Protein AF-A0A9P0ABQ9-F1 (afdb_monomer)

InterPro domains:
  IPR009318 Gustatory receptor [PF06151] (37-354)

Secondary structure (DSSP, 8-state):
-----------HHHHHHHSPPPTTS--TTHHHHHHHHHH---SHHHHHHHHHHHHHHTTSS--BSTTSS-GGG-B--TTSHHHHHHHHHHHHHHHHHHHHHHHHHHH--HHHHHSTTHHHHHHHHHHHHHHHHHHHHHHHHHHHHHHHHHHHHHHHHHHTGGG-----HHHHHHHHHHHHHHHHHHHHHHHHHHHSTT-HHHHHHHHHHTTSS--SS-------GGGSHHHHHHHHHHHHSGGG-SSGGG--HHHHHHHHHHHHHHHHHHHHHHHHHHHHHHHHHHHHHHHHHHHHHTTTS---HHHHHHHHHHHHHHHHHHHHHHHHHHHHHHHHHHHHHHHHHHHHHHHHHHHHHHHSPPP----

Nearest PDB structures (foldseek):
  8jme-assembly1_A  TM=8.028E-01  e=1.356E-10  Drosophila melanogaster
  3zx6-assembly1_B  TM=1.750E-01  e=3.489E+00  Archaeoglobus fulgidus DSM 4304
  3ja6-assembly1_I  TM=1.761E-01  e=3.977E+00  Escherichia coli
  8otz-assembly1_DQ  TM=1.932E-01  e=6.716E+00  Bos taurus

Mean predicted aligned error: 11.75 Å

Solvent-accessible surface area (backbone atoms only — not comparable to full-atom values): 20950 Å² total; per-residue (Å²): 136,84,84,84,87,79,76,83,85,85,45,73,71,58,60,48,61,79,66,56,74,64,91,88,76,67,54,82,65,54,71,57,43,53,68,48,54,76,69,43,63,66,50,72,63,52,64,43,22,62,61,49,42,55,33,14,75,66,27,48,34,30,50,43,47,43,84,50,68,52,61,85,56,33,42,57,53,78,88,36,71,33,30,49,44,28,52,52,50,40,52,52,31,47,50,54,29,52,52,47,45,53,51,40,68,76,65,68,43,74,70,51,49,71,35,90,59,20,54,51,68,64,44,48,61,42,53,51,30,46,47,40,36,54,50,45,56,49,30,49,56,35,26,66,47,40,43,57,52,54,46,55,50,48,53,55,55,60,76,42,48,88,62,53,74,72,92,47,57,68,62,54,51,48,54,49,53,51,52,54,49,48,51,51,50,52,54,51,49,51,52,49,58,69,47,38,83,77,28,74,66,54,48,50,55,53,58,62,53,71,79,51,89,80,96,76,88,81,78,78,81,71,70,81,40,54,86,38,72,67,38,36,37,49,41,43,33,58,69,78,46,38,90,82,46,97,44,89,84,70,73,45,73,68,60,26,48,52,53,52,49,51,52,53,45,40,53,48,44,54,54,46,51,57,50,50,52,51,52,53,53,51,53,54,51,45,53,54,47,34,56,50,54,51,57,59,75,47,62,94,58,90,73,52,75,65,58,55,47,50,57,50,50,52,51,49,53,51,54,51,50,51,51,60,49,41,78,65,39,49,69,58,52,53,49,51,51,53,50,52,51,49,54,53,52,51,52,50,53,48,51,51,57,52,53,56,58,72,68,54,76,76,80,79,80,77,128

Sequence (367 aa):
MQPHFGKRVNTISEMLNFQKPRKNMVGPAWNKMIPRYENDGRGMHHYFRWVLLWASCAGVFPVSGVHHENVFKLSFSWLSPFTVYSVALLTGYATIEIISLDYTIRNLNEDSLTAKGGLKKATSGSIFYGNACIATCLFISLARRWPGLVREWRGVEISMARFGSPKLGWRFAMCTILLMGLAFTEHGLHNWLNTRPGSKDDIAAMSFNSTGESAENDAPHLIDQSLTFKGYLERFALKTHWYLFTSFRDYHPIKGFIVMWLSLSATFLWNFTDLFIMLVSTALAAQFKQLTVALRGIRGKMLSMVEWREYRETYTSLTHLVKTVDENINTIITLSVAGNVYFICAQLITEIERRDSSKRPLPITSR

Organism: Bemisia tabaci (NCBI:txid7038)

Radius of gyration: 27.62 Å; Cα contacts (8 Å, |Δi|>4): 265; chains: 1; bounding box: 60×58×90 Å

pLDDT: mean 77.17, std 18.91, range [22.75, 97.94]

Structure (mmCIF, N/CA/C/O backbone):
data_AF-A0A9P0ABQ9-F1
#
_entry.id   AF-A0A9P0ABQ9-F1
#
loop_
_atom_site.group_PDB
_atom_site.id
_atom_site.type_symbol
_atom_site.label_atom_id
_atom_site.label_alt_id
_atom_site.label_comp_id
_atom_site.label_asym_id
_atom_site.label_entity_id
_atom_site.label_seq_id
_atom_site.pdbx_PDB_ins_code
_atom_site.Cartn_x
_atom_site.Cartn_y
_atom_site.Cartn_z
_atom_site.occupancy
_atom_site.B_iso_or_equiv
_atom_site.auth_seq_id
_atom_site.auth_comp_id
_atom_site.auth_asym_id
_atom_site.auth_atom_id
_atom_site.pdbx_PDB_model_num
ATOM 1 N N . MET A 1 1 ? 13.599 -14.004 36.526 1.00 33.41 1 MET A N 1
ATOM 2 C CA . MET A 1 1 ? 12.555 -14.949 36.070 1.00 33.41 1 MET A CA 1
ATOM 3 C C . MET A 1 1 ? 11.616 -14.205 35.136 1.00 33.41 1 MET A C 1
ATOM 5 O O . MET A 1 1 ? 10.948 -13.279 35.573 1.00 33.41 1 MET A O 1
ATOM 9 N N . GLN A 1 2 ? 11.658 -14.532 33.844 1.00 22.75 2 GLN A N 1
ATOM 10 C CA . GLN A 1 2 ? 10.777 -13.972 32.815 1.00 22.75 2 GLN A CA 1
ATOM 11 C C . GLN A 1 2 ? 9.322 -14.414 33.056 1.00 22.75 2 GLN A C 1
ATOM 13 O O . GLN A 1 2 ? 9.109 -15.587 33.372 1.00 22.75 2 GLN A O 1
ATOM 18 N N . PRO A 1 3 ? 8.311 -13.550 32.874 1.00 30.50 3 PRO A N 1
ATOM 19 C CA . PRO A 1 3 ? 6.934 -14.008 32.808 1.00 30.50 3 PRO A CA 1
ATOM 20 C C . PRO A 1 3 ? 6.667 -14.617 31.423 1.00 30.50 3 PRO A C 1
ATOM 22 O O . PRO A 1 3 ? 6.770 -13.950 30.394 1.00 30.50 3 PRO A O 1
ATOM 25 N N . HIS A 1 4 ? 6.319 -15.902 31.406 1.00 26.83 4 HIS A N 1
ATOM 26 C CA . HIS A 1 4 ? 5.835 -16.630 30.235 1.00 26.83 4 HIS A CA 1
ATOM 27 C C . HIS A 1 4 ? 4.526 -16.011 29.699 1.00 26.83 4 HIS A C 1
ATOM 29 O O . HIS A 1 4 ? 3.432 -16.389 30.115 1.00 26.83 4 HIS A O 1
ATOM 35 N N . PHE A 1 5 ? 4.616 -15.102 28.725 1.00 35.84 5 PHE A N 1
ATOM 36 C CA . PHE A 1 5 ? 3.491 -14.737 27.854 1.00 35.84 5 PHE A CA 1
ATOM 37 C C . PHE A 1 5 ? 3.431 -15.726 26.684 1.00 35.84 5 PHE A C 1
ATOM 39 O O . PHE A 1 5 ? 4.023 -15.519 25.630 1.00 35.84 5 PHE A O 1
ATOM 46 N N . GLY A 1 6 ? 2.761 -16.860 26.905 1.00 32.44 6 GLY A N 1
ATOM 47 C CA . GLY A 1 6 ? 2.765 -17.989 25.971 1.00 32.44 6 GLY A CA 1
ATOM 48 C C . GLY A 1 6 ? 1.453 -18.762 25.876 1.00 32.44 6 GLY A C 1
ATOM 49 O O . GLY A 1 6 ? 1.483 -19.952 25.586 1.00 32.44 6 GLY A O 1
ATOM 50 N N . LYS A 1 7 ? 0.293 -18.134 26.113 1.00 32.41 7 LYS A N 1
ATOM 51 C CA . LYS A 1 7 ? -1.002 -18.743 25.767 1.00 32.41 7 LYS A CA 1
ATOM 52 C C . LYS A 1 7 ? -1.715 -17.902 24.717 1.00 32.41 7 LYS A C 1
ATOM 54 O O . LYS A 1 7 ? -2.174 -16.797 24.979 1.00 32.41 7 LYS A O 1
ATOM 59 N N . ARG A 1 8 ? -1.774 -18.453 23.504 1.00 37.38 8 ARG A N 1
ATOM 60 C CA . ARG A 1 8 ? -2.541 -17.930 22.374 1.00 37.38 8 ARG A CA 1
ATOM 61 C C . ARG A 1 8 ? -4.027 -18.110 22.715 1.00 37.38 8 ARG A C 1
ATOM 63 O O . ARG A 1 8 ? -4.527 -19.230 22.684 1.00 37.38 8 ARG A O 1
ATOM 70 N N . VAL A 1 9 ? -4.691 -17.026 23.114 1.00 42.94 9 VAL A N 1
ATOM 71 C CA . VAL A 1 9 ? -6.121 -17.019 23.456 1.00 42.94 9 VAL A CA 1
ATOM 72 C C . VAL A 1 9 ? -6.913 -17.298 22.178 1.00 42.94 9 VAL A C 1
ATOM 74 O O . VAL A 1 9 ? -7.042 -16.434 21.312 1.00 42.94 9 VAL A O 1
ATOM 77 N N . ASN A 1 10 ? -7.374 -18.538 22.021 1.00 36.22 10 ASN A N 1
ATOM 78 C CA . ASN A 1 10 ? -7.976 -19.033 20.779 1.00 36.22 10 ASN A CA 1
ATOM 79 C C . ASN A 1 10 ? -9.510 -19.087 20.828 1.00 36.22 10 ASN A C 1
ATOM 81 O O . ASN A 1 10 ? -10.131 -19.426 19.822 1.00 36.22 10 ASN A O 1
ATOM 85 N N . THR A 1 11 ? -10.134 -18.733 21.956 1.00 45.34 11 THR A N 1
ATOM 86 C CA . THR A 1 11 ? -11.580 -18.907 22.139 1.00 45.34 11 THR A CA 1
ATOM 87 C C . THR A 1 11 ? -12.247 -17.609 22.581 1.00 45.34 11 THR A C 1
ATOM 89 O O . THR A 1 11 ? -11.811 -16.973 23.540 1.00 45.34 11 THR A O 1
ATOM 92 N N . ILE A 1 12 ? -13.358 -17.257 21.922 1.00 42.53 12 ILE A N 1
ATOM 93 C CA . ILE A 1 12 ? -14.254 -16.136 22.270 1.00 42.53 12 ILE A CA 1
ATOM 94 C C . ILE A 1 12 ? -14.556 -16.114 23.777 1.00 42.53 12 ILE A C 1
ATOM 96 O O . ILE A 1 12 ? -14.508 -15.067 24.412 1.00 42.53 12 ILE A O 1
ATOM 100 N N . SER A 1 13 ? -14.761 -17.286 24.384 1.00 39.19 13 SER A N 1
ATOM 101 C CA . SER A 1 13 ? -15.077 -17.407 25.809 1.00 39.19 13 SER A CA 1
ATOM 102 C C . SER A 1 13 ? -13.941 -16.980 26.753 1.00 39.19 13 SER A C 1
ATOM 104 O O . SER A 1 13 ? -14.226 -16.565 27.874 1.00 39.19 13 SER A O 1
ATOM 106 N N . GLU A 1 14 ? -12.673 -17.053 26.333 1.00 43.47 14 GLU A N 1
ATOM 107 C CA . GLU A 1 14 ? -11.521 -16.610 27.135 1.00 43.47 14 GLU A CA 1
ATOM 108 C C . GLU A 1 14 ? -11.280 -15.099 26.999 1.00 43.47 14 GLU A C 1
ATOM 110 O O . GLU A 1 14 ? -11.045 -14.432 28.006 1.00 43.47 14 GLU A O 1
ATOM 115 N N . MET A 1 15 ? -11.438 -14.533 25.793 1.00 37.91 15 MET A N 1
ATOM 116 C CA . MET A 1 15 ? -11.402 -13.074 25.584 1.00 37.91 15 MET A CA 1
ATOM 117 C C . MET A 1 15 ? -12.579 -12.373 26.278 1.00 37.91 15 MET A C 1
ATOM 119 O O . MET A 1 15 ? -12.391 -11.367 26.961 1.00 37.91 15 MET A O 1
ATOM 123 N N . LEU A 1 16 ? -13.782 -12.954 26.197 1.00 43.31 16 LEU A N 1
ATOM 124 C CA . LEU A 1 16 ? -14.961 -12.477 26.922 1.00 43.31 16 LEU A CA 1
ATOM 125 C C . LEU A 1 16 ? -14.829 -12.655 28.441 1.00 43.31 16 LEU A C 1
ATOM 127 O O . LEU A 1 16 ? -15.388 -11.856 29.186 1.00 43.31 16 LEU A O 1
ATOM 131 N N . ASN A 1 17 ? -14.106 -13.668 28.932 1.00 39.88 17 ASN A N 1
ATOM 132 C CA . ASN A 1 17 ? -13.875 -13.829 30.373 1.00 39.88 17 ASN A CA 1
ATOM 133 C C . ASN A 1 17 ? -12.867 -12.810 30.927 1.00 39.88 17 ASN A C 1
ATOM 135 O O . ASN A 1 17 ? -13.049 -12.372 32.059 1.00 39.88 17 ASN A O 1
ATOM 139 N N . PHE A 1 18 ? -11.867 -12.385 30.146 1.00 41.47 18 PHE A N 1
ATOM 140 C CA . PHE A 1 18 ? -10.951 -11.304 30.543 1.00 41.47 18 PHE A CA 1
ATOM 141 C C . PHE A 1 18 ? -11.604 -9.911 30.525 1.00 41.47 18 PHE A C 1
ATOM 143 O O . PHE A 1 18 ? -11.140 -9.019 31.231 1.00 41.47 18 PHE A O 1
ATOM 150 N N . GLN A 1 19 ? -12.686 -9.724 29.761 1.00 45.28 19 GLN A N 1
ATOM 151 C CA . GLN A 1 19 ? -13.390 -8.439 29.626 1.00 45.28 19 GLN A CA 1
ATOM 152 C C . GLN A 1 19 ? -14.820 -8.423 30.192 1.00 45.28 19 GLN A C 1
ATOM 154 O O . GLN A 1 19 ? -15.548 -7.451 29.993 1.00 45.28 19 GLN A O 1
ATOM 159 N N . LYS A 1 20 ? -15.252 -9.469 30.909 1.00 40.53 20 LYS A N 1
ATOM 160 C CA . LYS A 1 20 ? -16.604 -9.529 31.488 1.00 40.53 20 LYS A CA 1
ATOM 161 C C . LYS A 1 20 ? -16.781 -8.430 32.548 1.00 40.53 20 LYS A C 1
ATOM 163 O O . LYS A 1 20 ? -16.098 -8.477 33.576 1.00 40.53 20 LYS A O 1
ATOM 168 N N . PRO A 1 21 ? -17.739 -7.498 32.389 1.00 44.12 21 PRO A N 1
ATOM 169 C CA . PRO A 1 21 ? -18.162 -6.652 33.497 1.00 44.12 21 PRO A CA 1
ATOM 170 C C . PRO A 1 21 ? -18.751 -7.554 34.589 1.00 44.12 21 PRO A C 1
ATOM 172 O O . PRO A 1 21 ? -19.435 -8.539 34.284 1.00 44.12 21 PRO A O 1
ATOM 175 N N . ARG A 1 22 ? -18.481 -7.258 35.869 1.00 43.59 22 ARG A N 1
ATOM 176 C CA . ARG A 1 22 ? -19.033 -8.043 36.989 1.00 43.59 22 ARG A CA 1
ATOM 177 C C . ARG A 1 22 ? -20.560 -8.130 36.865 1.00 43.59 22 ARG A C 1
ATOM 179 O O . ARG A 1 22 ? -21.207 -7.161 36.477 1.00 43.59 22 ARG A O 1
ATOM 186 N N . LYS A 1 23 ? -21.115 -9.289 37.254 1.00 44.16 23 LYS A N 1
ATOM 187 C CA . LYS A 1 23 ? -22.521 -9.745 37.114 1.00 44.16 23 LYS A CA 1
ATOM 188 C C . LYS A 1 23 ? -23.623 -8.732 37.485 1.00 44.16 23 LYS A C 1
ATOM 190 O O . LYS A 1 23 ? -24.771 -8.949 37.122 1.00 44.16 23 LYS A O 1
ATOM 195 N N . ASN A 1 24 ? -23.290 -7.629 38.147 1.00 43.03 24 ASN A N 1
ATOM 196 C CA . ASN A 1 24 ? -24.232 -6.619 38.625 1.00 43.03 24 ASN A CA 1
ATOM 197 C C . ASN A 1 24 ? -24.449 -5.469 37.617 1.00 43.03 24 ASN A C 1
ATOM 199 O O . ASN A 1 24 ? -25.215 -4.557 37.898 1.00 43.03 24 ASN A O 1
ATOM 203 N N . MET A 1 25 ? -23.764 -5.482 36.468 1.00 44.88 25 MET A N 1
ATOM 204 C CA . MET A 1 25 ? -23.688 -4.345 35.531 1.00 44.88 25 MET A CA 1
ATOM 205 C C . MET A 1 25 ? -24.486 -4.545 34.237 1.00 44.88 25 MET A C 1
ATOM 207 O O . MET A 1 25 ? -24.338 -3.792 33.279 1.00 44.88 25 MET A O 1
ATOM 211 N N . VAL A 1 26 ? -25.314 -5.588 34.176 1.00 48.19 26 VAL A N 1
ATOM 212 C CA . VAL A 1 26 ? -25.902 -6.044 32.921 1.00 48.19 26 VAL A CA 1
ATOM 213 C C . VAL A 1 26 ? -27.421 -5.944 32.957 1.00 48.19 26 VAL A C 1
ATOM 215 O O . VAL A 1 26 ? -28.104 -6.807 33.501 1.00 48.19 26 VAL A O 1
ATOM 218 N N . GLY A 1 27 ? -27.961 -4.898 32.333 1.00 51.06 27 GLY A N 1
ATOM 219 C CA . GLY A 1 27 ? -29.390 -4.830 32.039 1.00 51.06 27 GLY A CA 1
ATOM 220 C C . GLY A 1 27 ? -29.806 -5.896 31.004 1.00 51.06 27 GLY A C 1
ATOM 221 O O . GLY A 1 27 ? -28.994 -6.273 30.151 1.00 51.06 27 GLY A O 1
ATOM 222 N N . PRO A 1 28 ? -31.074 -6.354 30.996 1.00 49.72 28 PRO A N 1
ATOM 223 C CA . PRO A 1 28 ? -31.564 -7.389 30.075 1.00 49.72 28 PRO A CA 1
ATOM 224 C C . PRO A 1 28 ? -31.374 -7.058 28.581 1.00 49.72 28 PRO A C 1
ATOM 226 O O . PRO A 1 28 ? -31.336 -7.959 27.745 1.00 49.72 28 PRO A O 1
ATOM 229 N N . ALA A 1 29 ? -31.233 -5.774 28.235 1.00 51.88 29 ALA A N 1
ATOM 230 C CA . ALA A 1 29 ? -30.952 -5.306 26.878 1.00 51.88 29 ALA A CA 1
ATOM 231 C C . ALA A 1 29 ? -29.483 -5.506 26.450 1.00 51.88 29 ALA A C 1
ATOM 233 O O . ALA A 1 29 ? -29.226 -5.841 25.297 1.00 51.88 29 ALA A O 1
ATOM 234 N N . TRP A 1 30 ? -28.524 -5.370 27.372 1.00 47.41 30 TRP A N 1
ATOM 235 C CA . TRP A 1 30 ? -27.086 -5.514 27.097 1.00 47.41 30 TRP A CA 1
ATOM 236 C C . TRP A 1 30 ? -26.714 -6.965 26.774 1.00 47.41 30 TRP A C 1
ATOM 238 O O . TRP A 1 30 ? -26.076 -7.238 25.758 1.00 47.41 30 TRP A O 1
ATOM 248 N N . ASN A 1 31 ? -27.246 -7.914 27.552 1.00 52.38 31 ASN A N 1
ATOM 249 C CA . ASN A 1 31 ? -27.111 -9.350 27.279 1.00 52.38 31 ASN A CA 1
ATOM 250 C C . ASN A 1 31 ? -27.758 -9.786 25.956 1.00 52.38 31 ASN A C 1
ATOM 252 O O . ASN A 1 31 ? -27.358 -10.798 25.392 1.00 52.38 31 ASN A O 1
ATOM 256 N N . LYS A 1 32 ? -28.745 -9.037 25.447 1.00 56.91 32 LYS A N 1
ATOM 257 C CA . LYS A 1 32 ? -29.345 -9.276 24.124 1.00 56.91 32 LYS A CA 1
ATOM 258 C C . LYS A 1 32 ? -28.572 -8.593 22.989 1.00 56.91 32 LYS A C 1
ATOM 260 O O . LYS A 1 32 ? -28.643 -9.060 21.854 1.00 56.91 32 LYS A O 1
ATOM 265 N N . MET A 1 33 ? -27.842 -7.511 23.274 1.00 53.12 33 MET A N 1
ATOM 266 C CA . MET A 1 33 ? -27.039 -6.783 22.288 1.00 53.12 33 MET A CA 1
ATOM 267 C C . MET A 1 33 ? -25.735 -7.498 21.947 1.00 53.12 33 MET A C 1
ATOM 269 O O . MET A 1 33 ? -25.418 -7.568 20.767 1.00 53.12 33 MET A O 1
ATOM 273 N N . ILE A 1 34 ? -25.011 -8.061 22.922 1.00 56.62 34 ILE A N 1
ATOM 274 C CA . ILE A 1 34 ? -23.712 -8.714 22.668 1.00 56.62 34 ILE A CA 1
ATOM 275 C C . ILE A 1 34 ? -23.831 -9.862 21.644 1.00 56.62 34 ILE A C 1
ATOM 277 O O . ILE A 1 34 ? -23.142 -9.783 20.632 1.00 56.62 34 ILE A O 1
ATOM 281 N N . PRO A 1 35 ? -24.749 -10.844 21.780 1.00 55.75 35 PRO A N 1
ATOM 282 C CA . PRO A 1 35 ? -24.875 -11.941 20.812 1.00 55.75 35 PRO A CA 1
ATOM 283 C C . PRO A 1 35 ? -25.341 -11.473 19.429 1.00 55.75 35 PRO A C 1
ATOM 285 O O . PRO A 1 35 ? -25.031 -12.101 18.416 1.00 55.75 35 PRO A O 1
ATOM 288 N N . ARG A 1 36 ? -26.100 -10.365 19.371 1.00 53.41 36 ARG A N 1
ATOM 289 C CA . ARG A 1 36 ? -26.458 -9.722 18.103 1.00 53.41 36 ARG A CA 1
ATOM 290 C C . ARG A 1 36 ? -25.247 -9.059 17.479 1.00 53.41 36 ARG A C 1
ATOM 292 O O . ARG A 1 36 ? -25.016 -9.309 16.315 1.00 53.41 36 ARG A O 1
ATOM 299 N N . TYR A 1 37 ? -24.472 -8.279 18.228 1.00 54.41 37 TYR A N 1
ATOM 300 C CA . TYR A 1 37 ? -23.310 -7.537 17.732 1.00 54.41 37 TYR A CA 1
ATOM 301 C C . TYR A 1 37 ? -22.142 -8.449 17.351 1.00 54.41 37 TYR A C 1
ATOM 303 O O . TYR A 1 37 ? -21.414 -8.157 16.411 1.00 54.41 37 TYR A O 1
ATOM 311 N N . GLU A 1 38 ? -21.992 -9.569 18.056 1.00 56.69 38 GLU A N 1
ATOM 312 C CA . GLU A 1 38 ? -21.012 -10.621 17.793 1.00 56.69 38 GLU A CA 1
ATOM 313 C C . GLU A 1 38 ? -21.282 -11.312 16.446 1.00 56.69 38 GLU A C 1
ATOM 315 O O . GLU A 1 38 ? -20.340 -11.533 15.682 1.00 56.69 38 GLU A O 1
ATOM 320 N N . ASN A 1 39 ? -22.564 -11.522 16.113 1.00 53.53 39 ASN A N 1
ATOM 321 C CA . ASN A 1 39 ? -23.033 -12.042 14.823 1.00 53.53 39 ASN A CA 1
ATOM 322 C C . ASN A 1 39 ? -23.286 -10.960 13.755 1.00 53.53 39 ASN A C 1
ATOM 324 O O . ASN A 1 39 ? -23.344 -11.279 12.571 1.00 53.53 39 ASN A O 1
ATOM 328 N N . ASP A 1 40 ? -23.440 -9.691 14.143 1.00 57.78 40 ASP A N 1
ATOM 329 C CA . ASP A 1 40 ? -23.627 -8.576 13.217 1.00 57.78 40 ASP A CA 1
ATOM 330 C C . ASP A 1 40 ? -22.269 -8.256 12.592 1.00 57.78 40 ASP A C 1
ATOM 332 O O . ASP A 1 40 ? -21.346 -7.746 13.245 1.00 57.78 40 ASP A O 1
ATOM 336 N N . GLY A 1 41 ? -22.148 -8.526 11.297 1.00 60.31 41 GLY A N 1
ATOM 337 C CA . GLY A 1 41 ? -21.038 -8.088 10.465 1.00 60.31 41 GLY A CA 1
ATOM 338 C C . GLY A 1 41 ? -21.024 -6.567 10.292 1.00 60.31 41 GLY A C 1
ATOM 339 O O . GLY A 1 41 ? -20.997 -6.096 9.177 1.00 60.31 41 GLY A O 1
ATOM 340 N N . ARG A 1 42 ? -21.073 -5.752 11.351 1.00 67.94 42 ARG A N 1
ATOM 341 C CA . ARG A 1 42 ? -21.021 -4.272 11.264 1.00 67.94 42 ARG A CA 1
ATOM 342 C C . ARG A 1 42 ? -19.715 -3.669 11.781 1.00 67.94 42 ARG A C 1
ATOM 344 O O . ARG A 1 42 ? -19.635 -2.461 11.993 1.00 67.94 42 ARG A O 1
ATOM 351 N N . GLY A 1 43 ? -18.706 -4.509 12.009 1.00 75.94 43 GLY A N 1
ATOM 352 C CA . GLY A 1 43 ? -17.362 -4.086 12.406 1.00 75.94 43 GLY A CA 1
ATOM 353 C C . GLY A 1 43 ? -16.529 -3.557 11.240 1.00 75.94 43 GLY A C 1
ATOM 354 O O . GLY A 1 43 ? -16.914 -3.686 10.077 1.00 75.94 43 GLY A O 1
ATOM 355 N N . MET A 1 44 ? -15.352 -3.013 11.546 1.00 83.31 44 MET A N 1
ATOM 356 C CA . MET A 1 44 ? -14.379 -2.515 10.567 1.00 83.31 44 MET A CA 1
ATOM 357 C C . MET A 1 44 ? -14.132 -3.518 9.429 1.00 83.31 44 MET A C 1
ATOM 359 O O . MET A 1 44 ? -14.214 -3.147 8.257 1.00 83.31 44 MET A O 1
ATOM 363 N N . HIS A 1 45 ? -13.951 -4.803 9.758 1.00 84.62 45 HIS A N 1
ATOM 364 C CA . HIS A 1 45 ? -13.708 -5.869 8.777 1.00 84.62 45 HIS A CA 1
ATOM 365 C C . HIS A 1 45 ? -14.785 -5.950 7.685 1.00 84.62 45 HIS A C 1
ATOM 367 O O . HIS A 1 45 ? -14.464 -6.132 6.515 1.00 84.62 45 HIS A O 1
ATOM 373 N N . HIS A 1 46 ? -16.060 -5.737 8.018 1.00 83.50 46 HIS A N 1
ATOM 374 C CA . HIS A 1 46 ? -17.137 -5.799 7.026 1.00 83.50 46 HIS A CA 1
ATOM 375 C C . HIS A 1 46 ? -17.039 -4.704 5.961 1.00 83.50 46 HIS A C 1
ATOM 377 O O . HIS A 1 46 ? -17.395 -4.935 4.806 1.00 83.50 46 HIS A O 1
ATOM 383 N N . TYR A 1 47 ? -16.553 -3.520 6.334 1.00 81.88 47 TYR A N 1
ATOM 384 C CA . TYR A 1 47 ? -16.341 -2.426 5.389 1.00 81.88 47 TYR A CA 1
ATOM 385 C C . TYR A 1 47 ? -15.023 -2.588 4.624 1.00 81.88 47 TYR A C 1
ATOM 387 O O . TYR A 1 47 ? -14.959 -2.272 3.439 1.00 81.88 47 TYR A O 1
ATOM 395 N N . PHE A 1 48 ? -13.988 -3.128 5.273 1.00 85.81 48 PHE A N 1
ATOM 396 C CA . PHE A 1 48 ? -12.674 -3.343 4.663 1.00 85.81 48 PHE A CA 1
ATOM 397 C C . PHE A 1 48 ? -12.625 -4.535 3.711 1.00 85.81 48 PHE A C 1
ATOM 399 O O . PHE A 1 48 ? -11.830 -4.515 2.775 1.00 85.81 48 PHE A O 1
ATOM 406 N N . ARG A 1 49 ? -13.451 -5.569 3.918 1.00 87.06 49 ARG A N 1
ATOM 407 C CA . ARG A 1 49 ? -13.323 -6.848 3.203 1.00 87.06 49 ARG A CA 1
ATOM 408 C C . ARG A 1 49 ? -13.279 -6.706 1.688 1.00 87.06 49 ARG A C 1
ATOM 410 O O . ARG A 1 49 ? -12.501 -7.393 1.047 1.00 87.06 49 ARG A O 1
ATOM 417 N N . TRP A 1 50 ? -14.075 -5.809 1.110 1.00 86.50 50 TRP A N 1
ATOM 418 C CA . TRP A 1 50 ? -14.122 -5.649 -0.342 1.00 86.50 50 TRP A CA 1
ATOM 419 C C . TRP A 1 50 ? -12.852 -4.993 -0.869 1.00 86.50 50 TRP A C 1
ATOM 421 O O . TRP A 1 50 ? -12.264 -5.485 -1.825 1.00 86.50 50 TRP A O 1
ATOM 431 N N . VAL A 1 51 ? -12.379 -3.945 -0.196 1.00 89.06 51 VAL A N 1
ATOM 432 C CA . VAL A 1 51 ? -11.121 -3.270 -0.542 1.00 89.06 51 VAL A CA 1
ATOM 433 C C . VAL A 1 51 ? -9.939 -4.232 -0.403 1.00 89.06 51 VAL A C 1
ATOM 435 O O . VAL A 1 51 ? -9.112 -4.344 -1.303 1.00 89.06 51 VAL A O 1
ATOM 438 N N . LEU A 1 52 ? -9.895 -4.985 0.698 1.00 90.69 52 LEU A N 1
ATOM 439 C CA . LEU A 1 52 ? -8.848 -5.970 0.953 1.00 90.69 52 LEU A CA 1
ATOM 440 C C . LEU A 1 52 ? -8.918 -7.164 -0.005 1.00 90.69 52 LEU A C 1
ATOM 442 O O . LEU A 1 52 ? -7.876 -7.710 -0.355 1.00 90.69 52 LEU A O 1
ATOM 446 N N . LEU A 1 53 ? -10.110 -7.561 -0.458 1.00 90.56 53 LEU A N 1
ATOM 447 C CA . LEU A 1 53 ? -10.276 -8.616 -1.457 1.00 90.56 53 LEU A CA 1
ATOM 448 C C . LEU A 1 53 ? -9.682 -8.184 -2.798 1.00 90.56 53 LEU A C 1
ATOM 450 O O . LEU A 1 53 ? -8.889 -8.925 -3.370 1.00 90.56 53 LEU A O 1
ATOM 454 N N . TRP A 1 54 ? -9.999 -6.971 -3.261 1.00 88.94 54 TRP A N 1
ATOM 455 C CA . TRP A 1 54 ? -9.393 -6.404 -4.468 1.00 88.94 54 TRP A CA 1
ATOM 456 C C . TRP A 1 54 ? -7.870 -6.315 -4.351 1.00 88.94 54 TRP A C 1
ATOM 458 O O . TRP A 1 54 ? -7.163 -6.732 -5.265 1.00 88.94 54 TRP A O 1
ATOM 468 N N . ALA A 1 55 ? -7.358 -5.865 -3.205 1.00 92.19 55 ALA A N 1
ATOM 469 C CA . ALA A 1 55 ? -5.921 -5.819 -2.950 1.00 92.19 55 ALA A CA 1
ATOM 470 C C . ALA A 1 55 ? -5.266 -7.210 -2.909 1.00 92.19 55 ALA A C 1
ATOM 472 O O . ALA A 1 55 ? -4.125 -7.365 -3.342 1.00 92.19 55 ALA A O 1
ATOM 473 N N . SER A 1 56 ? -5.982 -8.231 -2.426 1.00 92.88 56 SER A N 1
ATOM 474 C CA . SER A 1 56 ? -5.516 -9.625 -2.431 1.00 92.88 56 SER A CA 1
ATOM 475 C C . SER A 1 56 ? -5.447 -10.172 -3.857 1.00 92.88 56 SER A C 1
ATOM 477 O O . SER A 1 56 ? -4.435 -10.749 -4.245 1.00 92.88 56 SER A O 1
ATOM 479 N N . CYS A 1 57 ? -6.487 -9.933 -4.665 1.00 91.31 57 CYS A N 1
ATOM 480 C CA . CYS A 1 57 ? -6.522 -10.313 -6.079 1.00 91.31 57 CYS A CA 1
ATOM 481 C C . CYS A 1 57 ? -5.431 -9.608 -6.896 1.00 91.31 57 CYS A C 1
ATOM 483 O O . CYS A 1 57 ? -4.835 -10.222 -7.774 1.00 91.31 57 CYS A O 1
ATOM 485 N N . ALA A 1 58 ? -5.135 -8.346 -6.581 1.00 91.94 58 ALA A N 1
ATOM 486 C CA . ALA A 1 58 ? -4.047 -7.588 -7.192 1.00 91.94 58 ALA A CA 1
ATOM 487 C C . ALA A 1 58 ? -2.647 -8.009 -6.701 1.00 91.94 58 ALA A C 1
ATOM 489 O O . ALA A 1 58 ? -1.654 -7.481 -7.190 1.00 91.94 58 ALA A O 1
ATOM 490 N N . GLY A 1 59 ? -2.543 -8.946 -5.750 1.00 92.00 59 GLY A N 1
ATOM 491 C CA . GLY A 1 59 ? -1.262 -9.419 -5.220 1.00 92.00 59 GLY A CA 1
ATOM 492 C C . GLY A 1 59 ? -0.569 -8.423 -4.288 1.00 92.00 59 GLY A C 1
ATOM 493 O O . GLY A 1 59 ? 0.604 -8.599 -3.973 1.00 92.00 59 GLY A O 1
ATOM 494 N N . VAL A 1 60 ? -1.272 -7.391 -3.821 1.00 94.06 60 VAL A N 1
ATOM 495 C CA . VAL A 1 60 ? -0.725 -6.353 -2.936 1.00 94.06 60 VAL A CA 1
ATOM 496 C C . VAL A 1 60 ? -0.840 -6.737 -1.464 1.00 94.06 60 VAL A C 1
ATOM 498 O O . VAL A 1 60 ? 0.088 -6.511 -0.692 1.00 94.06 60 VAL A O 1
ATOM 501 N N . PHE A 1 61 ? -1.963 -7.338 -1.064 1.00 95.12 61 PHE A N 1
ATOM 502 C CA . PHE A 1 61 ? -2.209 -7.701 0.331 1.00 95.12 61 PHE A CA 1
ATOM 503 C C . PHE A 1 61 ? -2.624 -9.171 0.463 1.00 95.12 61 PHE A C 1
ATOM 505 O O . PHE A 1 61 ? -3.814 -9.469 0.394 1.00 95.12 61 PHE A O 1
ATOM 512 N N . PRO A 1 62 ? -1.681 -10.115 0.640 1.00 93.31 62 PRO A N 1
ATOM 513 C CA . PRO A 1 62 ? -1.951 -11.548 0.507 1.00 93.31 62 PRO A CA 1
ATOM 514 C C . PRO A 1 62 ? -2.608 -12.158 1.755 1.00 93.31 62 PRO A C 1
ATOM 516 O O . PRO A 1 62 ? -2.026 -12.981 2.464 1.00 93.31 62 PRO A O 1
ATOM 519 N N . VAL A 1 63 ? -3.849 -11.766 2.039 1.00 91.75 63 VAL A N 1
ATOM 520 C CA . VAL A 1 63 ? -4.660 -12.340 3.121 1.00 91.75 63 VAL A CA 1
ATOM 521 C C . VAL A 1 63 ? -5.745 -13.234 2.533 1.00 91.75 63 VAL A C 1
ATOM 523 O O . VAL A 1 63 ? -6.431 -12.884 1.580 1.00 91.75 63 VAL A O 1
ATOM 526 N N . SER A 1 64 ? -5.921 -14.417 3.115 1.00 88.38 64 SER A N 1
ATOM 527 C CA . SER A 1 64 ? -6.946 -15.377 2.702 1.00 88.38 64 SER A CA 1
ATOM 528 C C . SER A 1 64 ? -8.173 -15.296 3.614 1.00 88.38 64 SER A C 1
ATOM 530 O O . SER A 1 64 ? -8.085 -14.902 4.777 1.00 88.38 64 SER A O 1
ATOM 532 N N . GLY A 1 65 ? -9.341 -15.663 3.081 1.00 84.31 65 GLY A N 1
ATOM 533 C CA . GLY A 1 65 ? -10.593 -15.689 3.848 1.00 84.31 65 GLY A CA 1
ATOM 534 C C . GLY A 1 65 ? -11.247 -14.321 4.075 1.00 84.31 65 GLY A C 1
ATOM 535 O O . GLY A 1 65 ? -12.192 -14.227 4.853 1.00 84.31 65 GLY A O 1
ATOM 536 N N . VAL A 1 66 ? -10.793 -13.275 3.374 1.00 86.50 66 VAL A N 1
ATOM 537 C CA . VAL A 1 66 ? -11.280 -11.889 3.517 1.00 86.50 66 VAL A CA 1
ATOM 538 C C . VAL A 1 66 ? -12.779 -11.749 3.222 1.00 86.50 66 VAL A C 1
ATOM 540 O O . VAL A 1 66 ? -13.463 -10.982 3.890 1.00 86.50 66 VAL A O 1
ATOM 543 N N . HIS A 1 67 ? -13.311 -12.520 2.269 1.00 82.62 67 HIS A N 1
ATOM 544 C CA . HIS A 1 67 ? -14.727 -12.481 1.882 1.00 82.62 67 HIS A CA 1
ATOM 545 C C . HIS A 1 67 ? -15.683 -12.865 3.029 1.00 82.62 67 HIS A C 1
ATOM 547 O O . HIS A 1 67 ? -16.837 -12.430 3.066 1.00 82.62 67 HIS A O 1
ATOM 553 N N . HIS A 1 68 ? -15.224 -13.675 3.986 1.00 82.12 68 HIS A N 1
ATOM 554 C CA . HIS A 1 68 ? -16.054 -14.069 5.116 1.00 82.12 68 HIS A CA 1
ATOM 555 C C . HIS A 1 68 ? -16.258 -12.904 6.086 1.00 82.12 68 HIS A C 1
ATOM 557 O O . HIS A 1 68 ? -15.315 -12.213 6.456 1.00 82.12 68 HIS A O 1
ATOM 563 N N . GLU A 1 69 ? -17.488 -12.734 6.574 1.00 77.38 69 GLU A N 1
ATOM 564 C CA . GLU A 1 69 ? -17.798 -11.710 7.590 1.00 77.38 69 GLU A CA 1
ATOM 565 C C . GLU A 1 69 ? -17.141 -12.024 8.936 1.00 77.38 69 GLU A C 1
ATOM 567 O O . GLU A 1 69 ? -16.865 -11.138 9.743 1.00 77.38 69 GLU A O 1
ATOM 572 N N . ASN A 1 70 ? -16.877 -13.309 9.169 1.00 78.06 70 ASN A N 1
ATOM 573 C CA . ASN A 1 70 ? -16.253 -13.787 10.380 1.00 78.06 70 ASN A CA 1
ATOM 574 C C . ASN A 1 70 ? -14.733 -13.550 10.337 1.00 78.06 70 ASN A C 1
ATOM 576 O O . ASN A 1 70 ? -14.011 -14.190 9.571 1.00 78.06 70 ASN A O 1
ATOM 580 N N . VAL A 1 71 ? -14.262 -12.687 11.238 1.00 81.00 71 VAL A N 1
ATOM 581 C CA . VAL A 1 71 ? -12.851 -12.320 11.420 1.00 81.00 71 VAL A CA 1
ATOM 582 C C . VAL A 1 71 ? -11.957 -13.533 11.728 1.00 81.00 71 VAL A C 1
ATOM 584 O O . VAL A 1 71 ? -10.788 -13.549 11.360 1.00 81.00 71 VAL A O 1
ATOM 587 N N . PHE A 1 72 ? -12.484 -14.590 12.349 1.00 78.50 72 PHE A N 1
ATOM 588 C CA . PHE A 1 72 ? -11.710 -15.794 12.676 1.00 78.50 72 PHE A CA 1
ATOM 589 C C . PHE A 1 72 ? -11.365 -16.653 11.454 1.00 78.50 72 PHE A C 1
ATOM 591 O O . PHE A 1 72 ? -10.476 -17.496 11.537 1.00 78.50 72 PHE A O 1
ATOM 598 N N . LYS A 1 73 ? -12.042 -16.439 10.317 1.00 83.19 73 LYS A N 1
ATOM 599 C CA . LYS A 1 73 ? -11.729 -17.120 9.053 1.00 83.19 73 LYS A CA 1
ATOM 600 C C . LYS A 1 73 ? -10.596 -16.444 8.275 1.00 83.19 73 LYS A C 1
ATOM 602 O O . LYS A 1 73 ? -10.138 -17.008 7.284 1.00 83.19 73 LYS A O 1
ATOM 607 N N . LEU A 1 74 ? -10.134 -15.271 8.716 1.00 86.31 74 LEU A N 1
ATOM 608 C CA . LEU A 1 74 ? -8.946 -14.627 8.162 1.00 86.31 74 LEU A CA 1
ATOM 609 C C . LEU A 1 74 ? -7.708 -15.448 8.510 1.00 86.31 74 LEU A C 1
ATOM 611 O O . LEU A 1 74 ? -7.430 -15.726 9.679 1.00 86.31 74 LEU A O 1
ATOM 615 N N . SER A 1 75 ? -6.929 -15.791 7.494 1.00 89.50 75 SER A N 1
ATOM 616 C CA . SER A 1 75 ? -5.675 -16.510 7.670 1.00 89.50 75 SER A CA 1
ATOM 617 C C . SER A 1 75 ? -4.636 -16.064 6.651 1.00 89.50 75 SER A C 1
ATOM 619 O O . SER A 1 75 ? -4.946 -15.516 5.592 1.00 89.50 75 SER A O 1
ATOM 621 N N . PHE A 1 76 ? -3.377 -16.296 6.998 1.00 92.88 76 PHE A N 1
ATOM 622 C CA . PHE A 1 76 ? -2.249 -16.132 6.099 1.00 92.88 76 PHE A CA 1
ATOM 623 C C . PHE A 1 76 ? -1.620 -17.504 5.862 1.00 92.88 76 PHE A C 1
ATOM 625 O O . PHE A 1 76 ? -1.407 -18.260 6.811 1.00 92.88 76 PHE A O 1
ATOM 632 N N . SER A 1 77 ? -1.295 -17.804 4.607 1.00 91.38 77 SER A N 1
ATOM 633 C CA . SER A 1 77 ? -0.542 -18.997 4.222 1.00 91.38 77 SER A CA 1
ATOM 634 C C . SER A 1 77 ? 0.447 -18.645 3.121 1.00 91.38 77 SER A C 1
ATOM 636 O O . SER A 1 77 ? 0.094 -17.950 2.168 1.00 91.38 77 SER A O 1
ATOM 638 N N . TRP A 1 78 ? 1.672 -19.158 3.227 1.00 92.44 78 TRP A N 1
ATOM 639 C CA . TRP A 1 78 ? 2.704 -18.981 2.202 1.00 92.44 78 TRP A CA 1
ATOM 640 C C . TRP A 1 78 ? 2.359 -19.661 0.877 1.00 92.44 78 TRP A C 1
ATOM 642 O O . TRP A 1 78 ? 2.748 -19.174 -0.175 1.00 92.44 78 TRP A O 1
ATOM 652 N N . LEU A 1 79 ? 1.581 -20.742 0.932 1.00 92.31 79 LEU A N 1
ATOM 653 C CA . LEU A 1 79 ? 1.155 -21.510 -0.240 1.00 92.31 79 LEU A CA 1
ATOM 654 C C . LEU A 1 79 ? -0.183 -21.022 -0.819 1.00 92.31 79 LEU A C 1
ATOM 656 O O . LEU A 1 79 ? -0.743 -21.659 -1.706 1.00 92.31 79 LEU A O 1
ATOM 660 N N . SER A 1 80 ? -0.727 -19.913 -0.311 1.00 93.12 80 SER A N 1
ATOM 661 C CA . SER A 1 80 ? -1.921 -19.297 -0.894 1.00 93.12 80 SER A CA 1
ATOM 662 C C . SER A 1 80 ? -1.597 -18.721 -2.277 1.00 93.12 80 SER A C 1
ATOM 664 O O . SER A 1 80 ? -0.537 -18.102 -2.422 1.00 93.12 80 SER A O 1
ATOM 666 N N . PRO A 1 81 ? -2.498 -18.835 -3.275 1.00 92.31 81 PRO A N 1
ATOM 667 C CA . PRO A 1 81 ? -2.289 -18.235 -4.593 1.00 92.31 81 PRO A CA 1
ATOM 668 C C . PRO A 1 81 ? -2.025 -16.725 -4.513 1.00 92.31 81 PRO A C 1
ATOM 670 O O . PRO A 1 81 ? -1.216 -16.210 -5.277 1.00 92.31 81 PRO A O 1
ATOM 673 N N . PHE A 1 82 ? -2.628 -16.026 -3.543 1.00 93.75 82 PHE A N 1
ATOM 674 C CA . PHE A 1 82 ? -2.378 -14.598 -3.328 1.00 93.75 82 PHE A CA 1
ATOM 675 C C . PHE A 1 82 ? -0.935 -14.327 -2.893 1.00 93.75 82 PHE A C 1
ATOM 677 O O . PHE A 1 82 ? -0.299 -13.425 -3.422 1.00 93.75 82 PHE A O 1
ATOM 684 N N . THR A 1 83 ? -0.395 -15.130 -1.972 1.00 94.38 83 THR A N 1
ATOM 685 C CA . THR A 1 83 ? 0.983 -14.971 -1.487 1.00 94.38 83 THR A CA 1
ATOM 686 C C . THR A 1 83 ? 2.000 -15.318 -2.564 1.00 94.38 83 THR A C 1
ATOM 688 O O . THR A 1 83 ? 2.968 -14.585 -2.744 1.00 94.38 83 THR A O 1
ATOM 691 N N . VAL A 1 84 ? 1.771 -16.405 -3.306 1.00 96.44 84 VAL A N 1
ATOM 692 C CA . VAL A 1 84 ? 2.624 -16.787 -4.442 1.00 96.44 84 VAL A CA 1
ATOM 693 C C . VAL A 1 84 ? 2.647 -15.667 -5.480 1.00 96.44 84 VAL A C 1
ATOM 695 O O . VAL A 1 84 ? 3.716 -15.297 -5.961 1.00 96.44 84 VAL A O 1
ATOM 698 N N . TYR A 1 85 ? 1.488 -15.072 -5.769 1.00 96.69 85 TYR A N 1
ATOM 699 C CA . TYR A 1 85 ? 1.397 -13.952 -6.694 1.00 96.69 85 TYR A CA 1
ATOM 700 C C . TYR A 1 85 ? 2.119 -12.695 -6.177 1.00 96.69 85 TYR A C 1
ATOM 702 O O . TYR A 1 85 ? 2.901 -12.108 -6.921 1.00 96.69 85 TYR A O 1
ATOM 710 N N . SER A 1 86 ? 1.969 -12.329 -4.898 1.00 97.06 86 SER A N 1
ATOM 711 C CA . SER A 1 86 ? 2.738 -11.233 -4.282 1.00 97.06 86 SER A CA 1
ATOM 712 C C . SER A 1 86 ? 4.251 -11.447 -4.373 1.00 97.06 86 SER A C 1
ATOM 714 O O . SER A 1 86 ? 4.991 -10.508 -4.654 1.00 97.06 86 SER A O 1
ATOM 716 N N . VAL A 1 87 ? 4.723 -12.678 -4.153 1.00 97.19 87 VAL A N 1
ATOM 717 C CA . VAL A 1 87 ? 6.149 -13.020 -4.272 1.00 97.19 87 VAL A CA 1
ATOM 718 C C . VAL A 1 87 ? 6.616 -12.923 -5.727 1.00 97.19 87 VAL A C 1
ATOM 720 O O . VAL A 1 87 ? 7.702 -12.408 -5.970 1.00 97.19 87 VAL A O 1
ATOM 723 N N . ALA A 1 88 ? 5.798 -13.346 -6.695 1.00 97.19 88 ALA A N 1
ATOM 724 C CA . ALA A 1 88 ? 6.107 -13.197 -8.118 1.00 97.19 88 ALA A CA 1
ATOM 725 C C . ALA A 1 88 ? 6.160 -11.722 -8.564 1.00 97.19 88 ALA A C 1
ATOM 727 O O . ALA A 1 88 ? 7.016 -11.345 -9.362 1.00 97.19 88 ALA A O 1
ATOM 728 N N . LEU A 1 89 ? 5.283 -10.866 -8.031 1.00 97.38 89 LEU A N 1
ATOM 729 C CA . LEU A 1 89 ? 5.367 -9.420 -8.257 1.00 97.38 89 LEU A CA 1
ATOM 730 C C . LEU A 1 89 ? 6.641 -8.837 -7.640 1.00 97.38 89 LEU A C 1
ATOM 732 O O . LEU A 1 89 ? 7.343 -8.085 -8.309 1.00 97.38 89 LEU A O 1
ATOM 736 N N . LEU A 1 90 ? 6.980 -9.232 -6.408 1.00 97.94 90 LEU A N 1
ATOM 737 C CA . 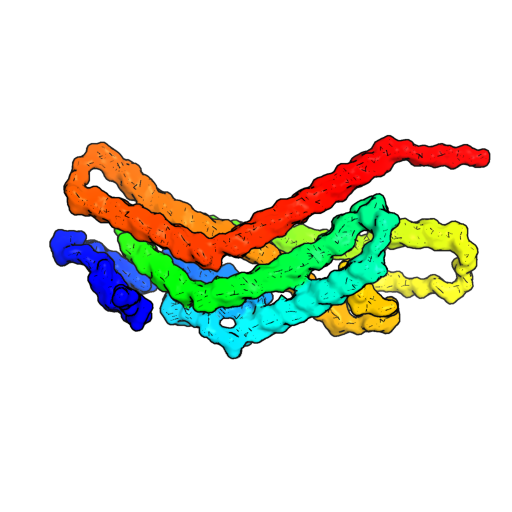LEU A 1 90 ? 8.208 -8.800 -5.739 1.00 97.94 90 LEU A CA 1
ATOM 738 C C . LEU A 1 90 ? 9.460 -9.172 -6.542 1.00 97.94 90 LEU A C 1
ATOM 740 O O . LEU A 1 90 ? 10.344 -8.333 -6.701 1.00 97.94 90 LEU A O 1
ATOM 744 N N . THR A 1 91 ? 9.544 -10.397 -7.072 1.00 97.19 91 THR A N 1
ATOM 745 C CA . THR A 1 91 ? 10.688 -10.799 -7.906 1.00 97.19 91 THR A CA 1
ATOM 746 C C . THR A 1 91 ? 10.740 -10.011 -9.214 1.00 97.19 91 THR A C 1
ATOM 748 O O . THR A 1 91 ? 11.825 -9.617 -9.643 1.00 97.19 91 THR A O 1
ATOM 751 N N . GLY A 1 92 ? 9.586 -9.710 -9.816 1.00 96.19 92 GLY A N 1
ATOM 752 C CA . GLY A 1 92 ? 9.489 -8.834 -10.983 1.00 96.19 92 GLY A CA 1
ATOM 753 C C . GLY A 1 92 ? 9.980 -7.411 -10.703 1.00 96.19 92 GLY A C 1
ATOM 754 O O . GLY A 1 92 ? 10.829 -6.908 -11.437 1.00 96.19 92 GLY A O 1
ATOM 755 N N . TYR A 1 93 ? 9.511 -6.784 -9.619 1.00 96.69 93 TYR A N 1
ATOM 756 C CA . TYR A 1 93 ? 9.959 -5.449 -9.204 1.00 96.69 93 TYR A CA 1
ATOM 757 C C . TYR A 1 93 ? 11.456 -5.425 -8.911 1.00 96.69 93 TYR A C 1
ATOM 759 O O . TYR A 1 93 ? 12.153 -4.552 -9.415 1.00 96.69 93 TYR A O 1
ATOM 767 N N . ALA A 1 94 ? 11.963 -6.412 -8.167 1.00 96.38 94 ALA A N 1
ATOM 768 C CA . ALA A 1 94 ? 13.383 -6.512 -7.848 1.00 96.38 94 ALA A CA 1
ATOM 769 C C . ALA A 1 94 ? 14.240 -6.677 -9.110 1.00 96.38 94 ALA A C 1
ATOM 771 O O . ALA A 1 94 ? 15.309 -6.086 -9.205 1.00 96.38 94 ALA A O 1
ATOM 772 N N . THR A 1 95 ? 13.765 -7.435 -10.102 1.00 93.88 95 THR A N 1
ATOM 773 C CA . THR A 1 95 ? 14.480 -7.604 -11.375 1.00 93.88 95 THR A CA 1
ATOM 774 C C . THR A 1 95 ? 14.569 -6.283 -12.139 1.00 93.88 95 THR A C 1
ATOM 776 O O . THR A 1 95 ? 15.654 -5.916 -12.584 1.00 93.88 95 THR A O 1
ATOM 779 N N . ILE A 1 96 ? 13.454 -5.550 -12.266 1.00 91.75 96 ILE A N 1
ATOM 780 C CA . ILE A 1 96 ? 13.453 -4.230 -12.917 1.00 91.75 96 ILE A CA 1
ATOM 781 C C . ILE A 1 96 ? 14.356 -3.259 -12.152 1.00 91.75 96 ILE A C 1
ATOM 783 O O . ILE A 1 96 ? 15.150 -2.561 -12.776 1.00 91.75 96 ILE A O 1
ATOM 787 N N . GLU A 1 97 ? 14.278 -3.250 -10.821 1.00 93.06 97 GLU A N 1
ATOM 788 C CA . GLU A 1 97 ? 15.083 -2.376 -9.968 1.00 93.06 97 GLU A CA 1
ATOM 789 C C . GLU A 1 97 ? 16.583 -2.638 -10.129 1.00 93.06 97 GLU A C 1
ATOM 791 O O . GLU A 1 97 ? 17.349 -1.702 -10.333 1.00 93.06 97 GLU A O 1
ATOM 796 N N . ILE A 1 98 ? 17.009 -3.905 -10.100 1.00 91.50 98 ILE A N 1
ATOM 797 C CA . ILE A 1 98 ? 18.421 -4.281 -10.256 1.00 91.50 98 ILE A CA 1
ATOM 798 C C . ILE A 1 98 ? 18.951 -3.835 -11.621 1.00 91.50 98 ILE A C 1
ATOM 800 O O . ILE A 1 98 ? 20.030 -3.251 -11.690 1.00 91.50 98 ILE A O 1
ATOM 804 N N . ILE A 1 99 ? 18.193 -4.072 -12.697 1.00 88.12 99 ILE A N 1
ATOM 805 C CA . ILE A 1 99 ? 18.606 -3.664 -14.047 1.00 88.12 99 ILE A CA 1
ATOM 806 C C . ILE A 1 99 ? 18.617 -2.132 -14.166 1.00 88.12 99 ILE A C 1
ATOM 808 O O . ILE A 1 99 ? 19.554 -1.570 -14.726 1.00 88.12 99 ILE A O 1
ATOM 812 N N . SER A 1 100 ? 17.613 -1.448 -13.608 1.00 86.06 100 SER A N 1
ATOM 813 C CA . SER A 1 100 ? 17.536 0.018 -13.587 1.00 86.06 100 SER A CA 1
ATOM 814 C C . SER A 1 100 ? 18.722 0.635 -12.844 1.00 86.06 100 SER A C 1
ATOM 816 O O . SER A 1 100 ? 19.317 1.599 -13.325 1.00 86.06 100 SER A O 1
ATOM 818 N N . LEU A 1 101 ? 19.091 0.082 -11.686 1.00 87.00 101 LEU A N 1
ATOM 819 C CA . LEU A 1 101 ? 20.236 0.540 -10.901 1.00 87.00 101 LEU A CA 1
ATOM 820 C C . LEU A 1 101 ? 21.559 0.275 -11.616 1.00 87.00 101 LEU A C 1
ATOM 822 O O . LEU A 1 101 ? 22.378 1.185 -11.691 1.00 87.00 101 LEU A O 1
ATOM 826 N N . ASP A 1 102 ? 21.762 -0.923 -12.168 1.00 85.50 102 ASP A N 1
ATOM 827 C CA . ASP A 1 102 ? 22.974 -1.255 -12.929 1.00 85.50 102 ASP A CA 1
ATOM 828 C C . ASP A 1 102 ? 23.144 -0.319 -14.134 1.00 85.50 102 ASP A C 1
ATOM 830 O O . ASP A 1 102 ? 24.209 0.273 -14.312 1.00 85.50 102 ASP A O 1
ATOM 834 N N . TYR A 1 103 ? 22.069 -0.091 -14.895 1.00 81.75 103 TYR A N 1
ATOM 835 C CA . TYR A 1 103 ? 22.062 0.862 -16.002 1.00 81.75 103 TYR A CA 1
ATOM 836 C C . TYR A 1 103 ? 22.390 2.287 -15.529 1.00 81.75 103 TYR A C 1
ATOM 838 O O . TYR A 1 103 ? 23.239 2.966 -16.105 1.00 81.75 103 TYR A O 1
ATOM 846 N N . THR A 1 104 ? 21.751 2.736 -14.448 1.00 80.81 104 THR A N 1
ATOM 847 C CA . THR A 1 104 ? 21.961 4.082 -13.902 1.00 80.81 104 THR A CA 1
ATOM 848 C C . THR A 1 104 ? 23.407 4.260 -13.442 1.00 80.81 104 THR A C 1
ATOM 850 O O . THR A 1 104 ? 24.032 5.245 -13.808 1.00 80.81 104 THR A O 1
ATOM 853 N N . ILE A 1 105 ? 23.982 3.291 -12.726 1.00 82.50 105 ILE A N 1
ATOM 854 C CA . ILE A 1 105 ? 25.377 3.323 -12.254 1.00 82.50 105 ILE A CA 1
ATOM 855 C C . ILE A 1 105 ? 26.371 3.378 -13.420 1.00 82.50 105 ILE A C 1
ATOM 857 O O . ILE A 1 105 ? 27.357 4.106 -13.339 1.00 82.50 105 ILE A O 1
ATOM 861 N N . ARG A 1 106 ? 26.120 2.644 -14.510 1.00 81.19 106 ARG A N 1
ATOM 862 C CA . ARG A 1 106 ? 27.002 2.624 -15.691 1.00 81.19 106 ARG A CA 1
ATOM 863 C C . ARG A 1 106 ? 26.936 3.899 -16.528 1.00 81.19 106 ARG A C 1
ATOM 865 O O . ARG A 1 106 ? 27.925 4.249 -17.165 1.00 81.19 106 ARG A O 1
ATOM 872 N N . ASN A 1 107 ? 25.785 4.568 -16.545 1.00 74.00 107 ASN A N 1
ATOM 873 C CA . ASN A 1 107 ? 25.518 5.714 -17.417 1.00 74.00 107 ASN A CA 1
ATOM 874 C C . ASN A 1 107 ? 25.451 7.057 -16.663 1.00 74.00 107 ASN A C 1
ATOM 876 O O . ASN A 1 107 ? 25.189 8.093 -17.277 1.00 74.00 107 ASN A O 1
ATOM 880 N N . LEU A 1 108 ? 25.690 7.047 -15.349 1.00 73.81 108 LEU A N 1
ATOM 881 C CA . LEU A 1 108 ? 25.780 8.229 -14.494 1.00 73.81 108 LEU A CA 1
ATOM 882 C C . LEU A 1 108 ? 27.065 9.012 -14.799 1.00 73.81 108 LEU A C 1
ATOM 884 O O . LEU A 1 108 ? 28.127 8.713 -14.264 1.00 73.81 108 LEU A O 1
ATOM 888 N N . ASN A 1 109 ? 26.940 10.058 -15.614 1.00 75.56 109 ASN A N 1
ATOM 889 C CA . ASN A 1 109 ? 27.983 11.066 -15.836 1.00 75.56 109 ASN A CA 1
ATOM 890 C C . ASN A 1 109 ? 27.490 12.458 -15.402 1.00 75.56 109 ASN A C 1
ATOM 892 O O . ASN A 1 109 ? 26.281 12.713 -15.406 1.00 75.56 109 ASN A O 1
ATOM 896 N N . GLU A 1 110 ? 28.400 13.379 -15.071 1.00 69.81 110 GLU A N 1
ATOM 897 C CA . GLU A 1 110 ? 28.055 14.748 -14.633 1.00 69.81 110 GLU A CA 1
ATOM 898 C C . GLU A 1 110 ? 27.138 15.474 -15.633 1.00 69.81 110 GLU A C 1
ATOM 900 O O . GLU A 1 110 ? 26.143 16.090 -15.239 1.00 69.81 110 GLU A O 1
ATOM 905 N N . ASP A 1 111 ? 27.382 15.298 -16.933 1.00 67.12 111 ASP A N 1
ATOM 906 C CA . ASP A 1 111 ? 26.560 15.868 -18.009 1.00 67.12 111 ASP A CA 1
ATOM 907 C C . ASP A 1 111 ? 25.123 15.318 -18.019 1.00 67.12 111 ASP A C 1
ATOM 909 O O . ASP A 1 111 ? 24.166 16.034 -18.308 1.00 67.12 111 ASP A O 1
ATOM 913 N N . SER A 1 112 ? 24.939 14.044 -17.657 1.00 68.19 112 SER A N 1
ATOM 914 C CA . SER A 1 112 ? 23.618 13.398 -17.616 1.00 68.19 112 SER A CA 1
ATOM 915 C C . SER A 1 112 ? 22.770 13.852 -16.423 1.00 68.19 112 SER A C 1
ATOM 917 O O . SER A 1 112 ? 21.543 13.912 -16.520 1.00 68.19 112 SER A O 1
ATOM 919 N N . LEU A 1 113 ? 23.422 14.204 -15.310 1.00 67.25 113 LEU A N 1
ATOM 920 C CA . LEU A 1 113 ? 22.777 14.698 -14.093 1.00 67.25 113 LEU A CA 1
ATOM 921 C C . LEU A 1 113 ? 22.426 16.183 -14.185 1.00 67.25 113 LEU A C 1
ATOM 923 O O . LEU A 1 113 ? 21.374 16.591 -13.693 1.00 67.25 113 LEU A O 1
ATOM 927 N N . THR A 1 114 ? 23.302 16.970 -14.812 1.00 66.19 114 THR A N 1
ATOM 928 C CA . THR A 1 114 ? 23.115 18.412 -15.036 1.00 66.19 114 THR A CA 1
ATOM 929 C C . THR A 1 114 ? 22.202 18.712 -16.225 1.00 66.19 114 THR A C 1
ATOM 931 O O . THR A 1 114 ? 21.642 19.809 -16.314 1.00 66.19 114 THR A O 1
ATOM 934 N N . ALA A 1 115 ? 21.983 17.734 -17.113 1.00 66.75 115 ALA A N 1
ATOM 935 C CA . ALA A 1 115 ? 20.949 17.808 -18.133 1.00 66.75 115 ALA A CA 1
ATOM 936 C C . ALA A 1 115 ? 19.566 18.036 -17.503 1.00 66.75 115 ALA A C 1
ATOM 938 O O . ALA A 1 115 ? 19.233 17.529 -16.433 1.00 66.75 115 ALA A O 1
ATOM 939 N N . LYS A 1 116 ? 18.719 18.793 -18.203 1.00 62.19 116 LYS A N 1
ATOM 940 C CA . LYS A 1 116 ? 17.391 19.185 -17.718 1.00 62.19 116 LYS A CA 1
ATOM 941 C C . LYS A 1 116 ? 16.525 17.964 -17.385 1.00 62.19 116 LYS A C 1
ATOM 943 O O . LYS A 1 116 ? 16.284 17.107 -18.241 1.00 62.19 116 LYS A O 1
ATOM 948 N N . GLY A 1 117 ? 16.032 17.894 -16.152 1.00 65.75 117 GLY A N 1
ATOM 949 C CA . GLY A 1 117 ? 15.285 16.758 -15.625 1.00 65.75 117 GLY A CA 1
ATOM 950 C C . GLY A 1 117 ? 16.117 15.480 -15.477 1.00 65.75 117 GLY A C 1
ATOM 951 O O . GLY A 1 117 ? 15.535 14.423 -15.234 1.00 65.75 117 GLY A O 1
ATOM 952 N N . GLY A 1 118 ? 17.443 15.556 -15.627 1.00 68.06 118 GLY A N 1
ATOM 953 C CA . GLY A 1 118 ? 18.384 14.439 -15.585 1.00 68.06 118 GLY A CA 1
ATOM 954 C C . GLY A 1 118 ? 18.336 13.706 -14.253 1.00 68.06 118 GLY A C 1
ATOM 955 O O . GLY A 1 118 ? 18.119 12.497 -14.229 1.00 68.06 118 GLY A O 1
ATOM 956 N N . LEU A 1 119 ? 18.366 14.446 -13.139 1.00 71.00 119 LEU A N 1
ATOM 957 C CA . LEU A 1 119 ? 18.230 13.875 -11.795 1.00 71.00 119 LEU A CA 1
ATOM 958 C C . LEU A 1 119 ? 16.923 13.085 -11.621 1.00 71.00 119 LEU A C 1
ATOM 960 O O . LEU A 1 119 ? 16.933 11.966 -11.110 1.00 71.00 119 LEU A O 1
ATOM 964 N N . LYS A 1 120 ? 15.789 13.637 -12.070 1.00 72.50 120 LYS A N 1
ATOM 965 C CA . LYS A 1 120 ? 14.494 12.945 -12.000 1.00 72.50 120 LYS A CA 1
ATOM 966 C C . LYS A 1 120 ? 14.474 11.722 -12.911 1.00 72.50 120 LYS A C 1
ATOM 968 O O . LYS A 1 120 ? 14.021 10.667 -12.483 1.00 72.50 120 LYS A O 1
ATOM 973 N N . LYS A 1 121 ? 14.963 11.834 -14.147 1.00 70.88 121 LYS A N 1
ATOM 974 C CA . LYS A 1 121 ? 15.028 10.708 -15.091 1.00 70.88 121 LYS A CA 1
ATOM 975 C C . LYS A 1 121 ? 15.908 9.572 -14.565 1.00 70.88 121 LYS A C 1
ATOM 977 O O . LYS A 1 121 ? 15.521 8.421 -14.715 1.00 70.88 121 LYS A O 1
ATOM 982 N N . ALA A 1 122 ? 17.020 9.896 -13.909 1.00 71.00 122 ALA A N 1
ATOM 983 C CA . ALA A 1 122 ? 17.939 8.917 -13.337 1.00 71.00 122 ALA A CA 1
ATOM 984 C C . ALA A 1 122 ? 17.392 8.253 -12.062 1.00 71.00 122 ALA A C 1
ATOM 986 O O . ALA A 1 122 ? 17.571 7.059 -11.868 1.00 71.00 122 ALA A O 1
ATOM 987 N N . THR A 1 123 ? 16.712 9.001 -11.185 1.00 79.25 123 THR A N 1
ATOM 988 C CA . THR A 1 123 ? 16.346 8.493 -9.846 1.00 79.25 123 THR A CA 1
ATOM 989 C C . THR A 1 123 ? 14.901 8.013 -9.715 1.00 79.25 123 THR A C 1
ATOM 991 O O . THR A 1 123 ? 14.616 7.174 -8.863 1.00 79.25 123 THR A O 1
ATOM 994 N N . SER A 1 124 ? 13.976 8.506 -10.546 1.00 78.31 124 SER A N 1
ATOM 995 C CA . SER A 1 124 ? 12.539 8.236 -10.362 1.00 78.31 124 SER A CA 1
ATOM 996 C C . SER A 1 124 ? 12.152 6.782 -10.610 1.00 78.31 124 SER A C 1
ATOM 998 O O . SER A 1 124 ? 11.311 6.267 -9.879 1.00 78.31 124 SER A O 1
ATOM 1000 N N . GLY A 1 125 ? 12.776 6.111 -11.584 1.00 82.06 125 GLY A N 1
ATOM 1001 C CA . GLY A 1 125 ? 12.552 4.686 -11.842 1.00 82.06 125 GLY A CA 1
ATOM 1002 C C . GLY A 1 125 ? 12.974 3.824 -10.652 1.00 82.06 125 GLY A C 1
ATOM 1003 O O . GLY A 1 125 ? 12.169 3.038 -10.155 1.00 82.06 125 GLY A O 1
ATOM 1004 N N . SER A 1 126 ? 14.186 4.058 -10.142 1.00 86.06 126 SER A N 1
ATOM 1005 C CA . SER A 1 126 ? 14.727 3.324 -8.994 1.00 86.06 126 SER A CA 1
ATOM 1006 C C . SER A 1 126 ? 13.963 3.581 -7.697 1.00 86.06 126 SER A C 1
ATOM 1008 O O . SER A 1 126 ? 13.654 2.673 -6.933 1.00 86.06 126 SER A O 1
ATOM 1010 N N . ILE A 1 127 ? 13.568 4.828 -7.439 1.00 89.81 127 ILE A N 1
ATOM 1011 C CA . ILE A 1 127 ? 12.769 5.122 -6.245 1.00 89.81 127 ILE A CA 1
ATOM 1012 C C . ILE A 1 127 ? 11.366 4.523 -6.370 1.00 89.81 127 ILE A C 1
ATOM 1014 O O . ILE A 1 127 ? 10.817 4.051 -5.377 1.00 89.81 127 ILE A O 1
ATOM 1018 N N . PHE A 1 128 ? 10.795 4.479 -7.573 1.00 90.81 128 PHE A N 1
ATOM 1019 C CA . PHE A 1 128 ? 9.486 3.879 -7.804 1.00 90.81 128 PHE A CA 1
ATOM 1020 C C . PHE A 1 128 ? 9.482 2.362 -7.556 1.00 90.81 128 PHE A C 1
ATOM 1022 O O . PHE A 1 128 ? 8.691 1.879 -6.740 1.00 90.81 128 PHE A O 1
ATOM 1029 N N . TYR A 1 129 ? 10.371 1.609 -8.209 1.00 93.75 129 TYR A N 1
ATOM 1030 C CA . TYR A 1 129 ? 10.421 0.150 -8.063 1.00 93.75 129 TYR A CA 1
ATOM 1031 C C . TYR A 1 129 ? 11.061 -0.293 -6.742 1.00 93.75 129 TYR A C 1
ATOM 1033 O O . TYR A 1 129 ? 10.575 -1.247 -6.127 1.00 93.75 129 TYR A O 1
ATOM 1041 N N . GLY A 1 130 ? 12.047 0.444 -6.226 1.00 94.75 130 GLY A N 1
ATOM 1042 C CA . GLY A 1 130 ? 12.563 0.277 -4.868 1.00 94.75 130 GLY A CA 1
ATOM 1043 C C . GLY A 1 130 ? 11.473 0.449 -3.804 1.00 94.75 130 GLY A C 1
ATOM 1044 O O . GLY A 1 130 ? 11.319 -0.411 -2.931 1.00 94.75 130 GLY A O 1
ATOM 1045 N N . ASN A 1 131 ? 10.639 1.491 -3.915 1.00 94.94 131 ASN A N 1
ATOM 1046 C CA . ASN A 1 131 ? 9.482 1.671 -3.036 1.00 94.94 131 ASN A CA 1
ATOM 1047 C C . ASN A 1 131 ? 8.489 0.506 -3.159 1.00 94.94 131 ASN A C 1
ATOM 1049 O O . ASN A 1 131 ? 8.031 -0.013 -2.142 1.00 94.94 131 ASN A O 1
ATOM 1053 N N . ALA A 1 132 ? 8.202 0.038 -4.379 1.00 96.88 132 ALA A N 1
ATOM 1054 C CA . ALA A 1 132 ? 7.323 -1.110 -4.603 1.00 96.88 132 ALA A CA 1
ATOM 1055 C C . ALA A 1 132 ? 7.860 -2.403 -3.957 1.00 96.88 132 ALA A C 1
ATOM 1057 O O . ALA A 1 132 ? 7.088 -3.162 -3.362 1.00 96.88 132 ALA A O 1
ATOM 1058 N N . CYS A 1 133 ? 9.175 -2.639 -4.004 1.00 97.75 133 CYS A N 1
ATOM 1059 C CA . CYS A 1 133 ? 9.810 -3.782 -3.345 1.00 97.75 133 CYS A CA 1
ATOM 1060 C C . CYS A 1 133 ? 9.634 -3.722 -1.824 1.00 97.75 133 CYS A C 1
ATOM 1062 O O . CYS A 1 133 ? 9.142 -4.675 -1.214 1.00 97.75 133 CYS A O 1
ATOM 1064 N N . ILE A 1 134 ? 9.990 -2.586 -1.211 1.00 97.62 134 ILE A N 1
ATOM 1065 C CA . ILE A 1 134 ? 9.884 -2.401 0.242 1.00 97.62 134 ILE A CA 1
ATOM 1066 C C . ILE A 1 134 ? 8.415 -2.495 0.674 1.00 97.62 134 ILE A C 1
ATOM 1068 O O . ILE A 1 134 ? 8.100 -3.241 1.603 1.00 97.62 134 ILE A O 1
ATOM 1072 N N . ALA A 1 135 ? 7.502 -1.816 -0.026 1.00 97.69 135 ALA A N 1
ATOM 1073 C CA . ALA A 1 135 ? 6.072 -1.847 0.269 1.00 97.69 135 ALA A CA 1
ATOM 1074 C C . ALA A 1 135 ? 5.510 -3.273 0.199 1.00 97.69 135 ALA A C 1
ATOM 1076 O O . ALA A 1 135 ? 4.815 -3.699 1.122 1.00 97.69 135 ALA A O 1
ATOM 1077 N N . THR A 1 136 ? 5.862 -4.053 -0.828 1.00 97.88 136 THR A N 1
ATOM 1078 C CA . THR A 1 136 ? 5.413 -5.451 -0.954 1.00 97.88 136 THR A CA 1
ATOM 1079 C C . THR A 1 136 ? 5.900 -6.303 0.223 1.00 97.88 136 THR A C 1
ATOM 1081 O O . THR A 1 136 ? 5.113 -7.033 0.830 1.00 97.88 136 THR A O 1
ATOM 1084 N N . CYS A 1 137 ? 7.170 -6.169 0.622 1.00 97.94 137 CYS A N 1
ATOM 1085 C CA . CYS A 1 137 ? 7.720 -6.853 1.797 1.00 97.94 137 CYS A CA 1
ATOM 1086 C C . CYS A 1 137 ? 6.986 -6.476 3.095 1.00 97.94 137 CYS A C 1
ATOM 1088 O O . CYS A 1 137 ? 6.678 -7.346 3.923 1.00 97.94 137 CYS A O 1
ATOM 1090 N N . LEU A 1 138 ? 6.673 -5.190 3.275 1.00 97.88 138 LEU A N 1
ATOM 1091 C CA . LEU A 1 138 ? 5.928 -4.705 4.434 1.00 97.88 138 LEU A CA 1
ATOM 1092 C C . LEU A 1 138 ? 4.487 -5.221 4.439 1.00 97.88 138 LEU A C 1
ATOM 1094 O O . LEU A 1 138 ? 4.020 -5.672 5.482 1.00 97.88 138 LEU A O 1
ATOM 1098 N N . PHE A 1 139 ? 3.795 -5.241 3.297 1.00 97.62 139 PHE A N 1
ATOM 1099 C CA . PHE A 1 139 ? 2.429 -5.761 3.216 1.00 97.62 139 PHE A CA 1
ATOM 1100 C C . PHE A 1 139 ? 2.348 -7.276 3.392 1.00 97.62 139 PHE A C 1
ATOM 1102 O O . PHE A 1 139 ? 1.410 -7.742 4.035 1.00 97.62 139 PHE A O 1
ATOM 1109 N N . ILE A 1 140 ? 3.333 -8.053 2.930 1.00 97.00 140 ILE A N 1
ATOM 1110 C CA . ILE A 1 140 ? 3.439 -9.484 3.266 1.00 97.00 140 ILE A CA 1
ATOM 1111 C C . ILE A 1 140 ? 3.635 -9.654 4.781 1.00 97.00 140 ILE A C 1
ATOM 1113 O O . ILE A 1 140 ? 2.976 -10.481 5.419 1.00 97.00 140 ILE A O 1
ATOM 1117 N N . SER A 1 141 ? 4.513 -8.848 5.384 1.00 96.44 141 SER A N 1
ATOM 1118 C CA . SER A 1 141 ? 4.769 -8.876 6.830 1.00 96.44 141 SER A CA 1
ATOM 1119 C C . SER A 1 141 ? 3.527 -8.498 7.639 1.00 96.44 141 SER A C 1
ATOM 1121 O O . SER A 1 141 ? 3.208 -9.155 8.634 1.00 96.44 141 SER A O 1
ATOM 1123 N N . LEU A 1 142 ? 2.784 -7.491 7.180 1.00 96.62 142 LEU A N 1
ATOM 1124 C CA . LEU A 1 142 ? 1.518 -7.075 7.763 1.00 96.62 142 LEU A CA 1
ATOM 1125 C C . LEU A 1 142 ? 0.447 -8.150 7.575 1.00 96.62 142 LEU A C 1
ATOM 1127 O O . LEU A 1 142 ? -0.223 -8.487 8.543 1.00 96.62 142 LEU A O 1
ATOM 1131 N N . ALA A 1 143 ? 0.323 -8.755 6.391 1.00 95.56 143 ALA A N 1
ATOM 1132 C CA . ALA A 1 143 ? -0.649 -9.812 6.103 1.00 95.56 143 ALA A CA 1
ATOM 1133 C C . ALA A 1 143 ? -0.511 -11.006 7.062 1.00 95.56 143 ALA A C 1
ATOM 1135 O O . ALA A 1 143 ? -1.510 -11.598 7.468 1.00 95.56 143 ALA A O 1
ATOM 1136 N N . ARG A 1 144 ? 0.713 -11.316 7.511 1.00 94.69 144 ARG A N 1
ATOM 1137 C CA . ARG A 1 144 ? 0.968 -12.340 8.540 1.00 94.69 144 ARG A CA 1
ATOM 1138 C C . ARG A 1 144 ? 0.405 -11.979 9.915 1.00 94.69 144 ARG A C 1
ATOM 1140 O O . ARG A 1 144 ? -0.051 -12.863 10.638 1.00 94.69 144 ARG A O 1
ATOM 1147 N N . ARG A 1 145 ? 0.474 -10.703 10.300 1.00 94.44 145 ARG A N 1
ATOM 1148 C CA . ARG A 1 145 ? 0.024 -10.195 11.611 1.00 94.44 145 ARG A CA 1
ATOM 1149 C C . ARG A 1 145 ? -1.443 -9.753 11.591 1.00 94.44 145 ARG A C 1
ATOM 1151 O O . ARG A 1 145 ? -2.104 -9.755 12.629 1.00 94.44 145 ARG A O 1
ATOM 1158 N N . TRP A 1 146 ? -1.973 -9.461 10.406 1.00 94.19 146 TRP A N 1
ATOM 1159 C CA . TRP A 1 146 ? -3.301 -8.905 10.172 1.00 94.19 146 TRP A CA 1
ATOM 1160 C C . TRP A 1 146 ? -4.435 -9.723 10.800 1.00 94.19 146 TRP A C 1
ATOM 1162 O O . TRP A 1 146 ? -5.246 -9.129 11.508 1.00 94.19 146 TRP A O 1
ATOM 1172 N N . PRO A 1 147 ? -4.495 -11.068 10.675 1.00 91.25 147 PRO A N 1
ATOM 1173 C CA . PRO A 1 147 ? -5.553 -11.836 11.324 1.00 91.25 147 PRO A CA 1
ATOM 1174 C C . PRO A 1 147 ? -5.588 -11.665 12.844 1.00 91.25 147 PRO A C 1
ATOM 1176 O O . PRO A 1 147 ? -6.666 -11.719 13.427 1.00 91.25 147 PRO A O 1
ATOM 1179 N N . GLY A 1 148 ? -4.431 -11.504 13.497 1.00 88.44 148 GLY A N 1
ATOM 1180 C CA . GLY A 1 148 ? -4.354 -11.234 14.935 1.00 88.44 148 GLY A CA 1
ATOM 1181 C C . GLY A 1 148 ? -4.830 -9.821 15.259 1.00 88.44 148 GLY A C 1
ATOM 1182 O O . GLY A 1 148 ? -5.717 -9.649 16.092 1.00 88.44 148 GLY A O 1
ATOM 1183 N N . LEU A 1 149 ? -4.329 -8.836 14.511 1.00 92.62 149 LEU A N 1
ATOM 1184 C CA . LEU A 1 149 ? -4.687 -7.428 14.676 1.00 92.62 149 LEU A CA 1
ATOM 1185 C C . LEU A 1 149 ? -6.198 -7.188 14.542 1.00 92.62 149 LEU A C 1
ATOM 1187 O O . LEU A 1 149 ? -6.801 -6.545 15.397 1.00 92.62 149 LEU A O 1
ATOM 1191 N N . VAL A 1 150 ? -6.839 -7.740 13.506 1.00 90.81 150 VAL A N 1
ATOM 1192 C CA . VAL A 1 150 ? -8.289 -7.566 13.298 1.00 90.81 150 VAL A CA 1
ATOM 1193 C C . VAL A 1 150 ? -9.099 -8.272 14.388 1.00 90.81 150 VAL A C 1
ATOM 1195 O O . VAL A 1 150 ? -10.173 -7.796 14.751 1.00 90.81 150 VAL A O 1
ATOM 1198 N N . ARG A 1 151 ? -8.600 -9.377 14.959 1.00 87.75 151 ARG A N 1
ATOM 1199 C CA . ARG A 1 151 ? -9.253 -10.046 16.097 1.00 87.75 151 ARG A CA 1
ATOM 1200 C C . ARG A 1 151 ? -9.220 -9.188 17.359 1.00 87.75 151 ARG A C 1
ATOM 1202 O O . ARG A 1 151 ? -10.257 -9.033 17.999 1.00 87.75 151 ARG A O 1
ATOM 1209 N N . GLU A 1 152 ? -8.075 -8.597 17.688 1.00 87.69 152 GLU A N 1
ATOM 1210 C CA . GLU A 1 152 ? -7.962 -7.665 18.819 1.00 87.69 152 GLU A CA 1
ATOM 1211 C C . GLU A 1 152 ? -8.827 -6.421 18.609 1.00 87.69 152 GLU A C 1
ATOM 1213 O O . GLU A 1 152 ? -9.589 -6.024 19.4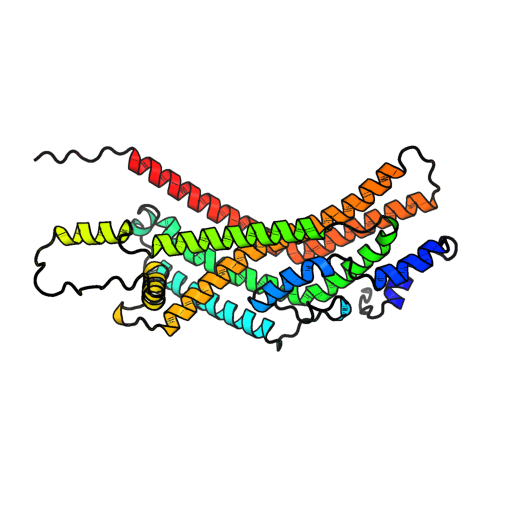93 1.00 87.69 152 GLU A O 1
ATOM 1218 N N . TRP A 1 153 ? -8.795 -5.868 17.396 1.00 91.19 153 TRP A N 1
ATOM 1219 C CA . TRP A 1 153 ? -9.657 -4.764 16.995 1.00 91.19 153 TRP A CA 1
ATOM 1220 C C . TRP A 1 153 ? -11.135 -5.104 17.189 1.00 91.19 153 TRP A C 1
ATOM 1222 O O . TRP A 1 153 ? -11.891 -4.323 17.768 1.00 91.19 153 TRP A O 1
ATOM 1232 N N . ARG A 1 154 ? -11.556 -6.293 16.746 1.00 86.50 154 ARG A N 1
ATOM 1233 C CA . ARG A 1 154 ? -12.931 -6.768 16.910 1.00 86.50 154 ARG A CA 1
ATOM 1234 C C . ARG A 1 154 ? -13.321 -6.882 18.384 1.00 86.50 154 ARG A C 1
ATOM 1236 O O . ARG A 1 154 ? -14.453 -6.549 18.720 1.00 86.50 154 ARG A O 1
ATOM 1243 N N . GLY A 1 155 ? -12.404 -7.292 19.260 1.00 84.19 155 GLY A N 1
ATOM 1244 C CA . GLY A 1 155 ? -12.634 -7.304 20.707 1.00 84.19 155 GLY A CA 1
ATOM 1245 C C . GLY A 1 155 ? -12.977 -5.916 21.258 1.00 84.19 155 GLY A C 1
ATOM 1246 O O . GLY A 1 155 ? -13.948 -5.761 21.999 1.00 84.19 155 GLY A O 1
ATOM 1247 N N . VAL A 1 156 ? -12.248 -4.884 20.824 1.00 88.06 156 VAL A N 1
ATOM 1248 C CA . VAL A 1 156 ? -12.525 -3.490 21.209 1.00 88.06 156 VAL A CA 1
ATOM 1249 C C . VAL A 1 156 ? -13.849 -2.989 20.623 1.00 88.06 156 VAL A C 1
ATOM 1251 O O . VAL A 1 156 ? -14.617 -2.323 21.309 1.00 88.06 156 VAL A O 1
ATOM 1254 N N . GLU A 1 157 ? -14.186 -3.352 19.384 1.00 86.94 157 GLU A N 1
ATOM 1255 C CA . GLU A 1 157 ? -15.491 -3.000 18.803 1.00 86.94 157 GLU A CA 1
ATOM 1256 C C . GLU A 1 157 ? -16.667 -3.599 19.578 1.00 86.94 157 GLU A C 1
ATOM 1258 O O . GLU A 1 157 ? -17.693 -2.941 19.753 1.00 86.94 157 GLU A O 1
ATOM 1263 N N . ILE A 1 158 ? -16.521 -4.839 20.052 1.00 82.62 158 ILE A N 1
ATOM 1264 C CA . ILE A 1 158 ? -17.543 -5.510 20.860 1.00 82.62 158 ILE A CA 1
ATOM 1265 C C . ILE A 1 158 ? -17.680 -4.820 22.222 1.00 82.62 158 ILE A C 1
ATOM 1267 O O . ILE A 1 158 ? -18.803 -4.561 22.657 1.00 82.62 158 ILE A O 1
ATOM 1271 N N . SER A 1 159 ? -16.570 -4.450 22.873 1.00 81.56 159 SER A N 1
ATOM 1272 C CA . SER A 1 159 ? -16.621 -3.728 24.156 1.00 81.56 159 SER A CA 1
ATOM 1273 C C . SER A 1 159 ? -17.275 -2.343 24.029 1.00 81.56 159 SER A C 1
ATOM 1275 O O . SER A 1 159 ? -17.880 -1.835 24.978 1.00 81.56 159 SER A O 1
ATOM 1277 N N . MET A 1 160 ? -17.230 -1.759 22.830 1.00 80.62 160 MET A N 1
ATOM 1278 C CA . MET A 1 160 ? -17.824 -0.464 22.510 1.00 80.62 160 MET A CA 1
ATOM 1279 C C . MET A 1 160 ? -19.269 -0.515 22.010 1.00 80.62 160 MET A C 1
ATOM 1281 O O . MET A 1 160 ? -19.868 0.545 21.836 1.00 80.62 160 MET A O 1
ATOM 1285 N N . ALA A 1 161 ? -19.873 -1.696 21.847 1.00 77.69 161 ALA A N 1
ATOM 1286 C CA . ALA A 1 161 ? -21.199 -1.849 21.236 1.00 77.69 161 ALA A CA 1
ATOM 1287 C C . ALA A 1 161 ? -22.313 -0.993 21.887 1.00 77.69 161 ALA A C 1
ATOM 1289 O O . ALA A 1 161 ? -23.254 -0.584 21.207 1.00 77.69 161 ALA A O 1
ATOM 1290 N N . ARG A 1 162 ? -22.203 -0.655 23.185 1.00 74.44 162 ARG A N 1
ATOM 1291 C CA . ARG A 1 162 ? -23.157 0.240 23.895 1.00 74.44 162 ARG A CA 1
ATOM 1292 C C . ARG A 1 162 ? -23.200 1.648 23.335 1.00 74.44 162 ARG A C 1
ATOM 1294 O O . ARG A 1 162 ? -24.224 2.312 23.447 1.00 74.44 162 ARG A O 1
ATOM 1301 N N . PHE A 1 163 ? -22.090 2.119 22.780 1.00 74.38 163 PHE A N 1
ATOM 1302 C CA . PHE A 1 163 ? -21.968 3.475 22.260 1.00 74.38 163 PHE A CA 1
ATOM 1303 C C . PHE A 1 163 ? -22.521 3.594 20.828 1.00 74.38 163 PHE A C 1
ATOM 1305 O O . PHE A 1 163 ? -22.490 4.676 20.241 1.00 74.38 163 PHE A O 1
ATOM 1312 N N . GLY A 1 164 ? -23.078 2.501 20.291 1.00 69.75 164 GLY A N 1
ATOM 1313 C CA . GLY A 1 164 ? -23.629 2.398 18.946 1.00 69.75 164 GLY A CA 1
ATOM 1314 C C . GLY A 1 164 ? -22.640 1.791 17.952 1.00 69.75 164 GLY A C 1
ATOM 1315 O O . GLY A 1 164 ? -21.568 1.324 18.320 1.00 69.75 164 GLY A O 1
ATOM 1316 N N . SER A 1 165 ? -23.020 1.791 16.672 1.00 66.44 165 SER A N 1
ATOM 1317 C CA . SER A 1 165 ? -22.176 1.292 15.582 1.00 66.44 165 SER A CA 1
ATOM 1318 C C . SER A 1 165 ? -21.601 2.434 14.739 1.00 66.44 165 SER A C 1
ATOM 1320 O O . SER A 1 165 ? -22.361 3.336 14.354 1.00 66.44 165 SER A O 1
ATOM 1322 N N . PRO A 1 166 ? -20.316 2.382 14.347 1.00 67.25 166 PRO A N 1
ATOM 1323 C CA . PRO A 1 166 ? -19.758 3.337 13.400 1.00 67.25 166 PRO A CA 1
ATOM 1324 C C . PRO A 1 166 ? -20.483 3.254 12.048 1.00 67.25 166 PRO A C 1
ATOM 1326 O O . PRO A 1 166 ? -20.447 2.233 11.362 1.00 67.25 166 PRO A O 1
ATOM 1329 N N . LYS A 1 167 ? -21.113 4.354 11.617 1.00 67.56 167 LYS A N 1
ATOM 1330 C CA . LYS A 1 167 ? -21.654 4.488 10.253 1.00 67.56 167 LYS A CA 1
ATOM 1331 C C . LYS A 1 167 ? -20.522 4.841 9.286 1.00 67.56 167 LYS A C 1
ATOM 1333 O O . LYS A 1 167 ? -20.339 6.008 8.941 1.00 67.56 167 LYS A O 1
ATOM 1338 N N . LEU A 1 168 ? -19.728 3.839 8.911 1.00 66.62 168 LEU A N 1
ATOM 1339 C CA . LEU A 1 168 ? -18.510 4.025 8.112 1.00 66.62 168 LEU A CA 1
ATOM 1340 C C . LEU A 1 168 ? -18.654 3.665 6.632 1.00 66.62 168 LEU A C 1
ATOM 1342 O O . LEU A 1 168 ? -17.917 4.209 5.815 1.00 66.62 168 LEU A O 1
ATOM 1346 N N . GLY A 1 169 ? -19.639 2.840 6.271 1.00 67.31 169 GLY A N 1
ATOM 1347 C CA . GLY A 1 169 ? -19.717 2.226 4.941 1.00 67.31 169 GLY A CA 1
ATOM 1348 C C . GLY A 1 169 ? -19.669 3.192 3.761 1.00 67.31 169 GLY A C 1
ATOM 1349 O O . GLY A 1 169 ? -18.811 3.046 2.899 1.00 67.31 169 GLY A O 1
ATOM 1350 N N . TRP A 1 170 ? -20.532 4.212 3.734 1.00 67.88 170 TRP A N 1
ATOM 1351 C CA . TRP A 1 170 ? -20.581 5.139 2.595 1.00 67.88 170 TRP A CA 1
ATOM 1352 C C . TRP A 1 170 ? -19.289 5.949 2.430 1.00 67.88 170 TRP A C 1
ATOM 1354 O O . TRP A 1 170 ? -18.793 6.106 1.322 1.00 67.88 170 TRP A O 1
ATOM 1364 N N . ARG A 1 171 ? -18.697 6.417 3.536 1.00 73.06 171 ARG A N 1
ATOM 1365 C CA . ARG A 1 171 ? -17.445 7.193 3.498 1.00 73.06 171 ARG A CA 1
ATOM 1366 C C . ARG A 1 171 ? -16.281 6.339 3.002 1.00 73.06 171 ARG A C 1
ATOM 1368 O O . ARG A 1 171 ? -15.503 6.795 2.179 1.00 73.06 171 ARG A O 1
ATOM 1375 N N . PHE A 1 172 ? -16.210 5.093 3.462 1.00 76.62 172 PHE A N 1
ATOM 1376 C CA . PHE A 1 172 ? -15.194 4.123 3.056 1.00 76.62 172 PHE A CA 1
ATOM 1377 C C . PHE A 1 172 ? -15.294 3.776 1.572 1.00 76.62 172 PHE A C 1
ATOM 1379 O O . PHE A 1 172 ? -14.287 3.790 0.864 1.00 76.62 172 PHE A O 1
ATOM 1386 N N . ALA A 1 173 ? -16.515 3.520 1.098 1.00 74.31 173 ALA A N 1
ATOM 1387 C CA . ALA A 1 173 ? -16.780 3.258 -0.308 1.00 74.31 173 ALA A CA 1
ATO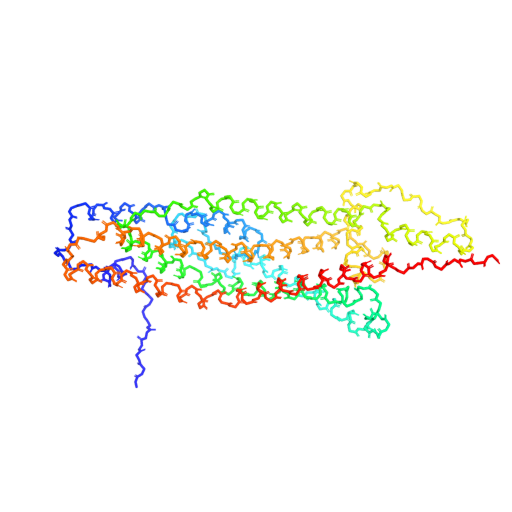M 1388 C C . ALA A 1 173 ? -16.432 4.474 -1.177 1.00 74.31 173 ALA A C 1
ATOM 1390 O O . ALA A 1 173 ? -15.702 4.323 -2.152 1.00 74.31 173 ALA A O 1
ATOM 1391 N N . MET A 1 174 ? -16.871 5.681 -0.796 1.00 78.44 174 MET A N 1
ATOM 1392 C CA . MET A 1 174 ? -16.548 6.901 -1.541 1.00 78.44 174 MET A CA 1
ATOM 1393 C C . MET A 1 174 ? -15.043 7.169 -1.595 1.00 78.44 174 MET A C 1
ATOM 1395 O O . MET A 1 174 ? -14.532 7.394 -2.684 1.00 78.44 174 MET A O 1
ATOM 1399 N N . CYS A 1 175 ? -14.321 7.108 -0.469 1.00 79.62 175 CYS A N 1
ATOM 1400 C CA . CYS A 1 175 ? -12.869 7.316 -0.458 1.00 79.62 175 CYS A CA 1
ATOM 1401 C C . CYS A 1 175 ? -12.146 6.306 -1.356 1.00 79.62 175 CYS A C 1
ATOM 1403 O O . CYS A 1 175 ? -11.290 6.695 -2.140 1.00 79.62 175 CYS A O 1
ATOM 1405 N N . THR A 1 176 ? -12.531 5.029 -1.293 1.00 82.31 176 THR A N 1
ATOM 1406 C CA . THR A 1 176 ? -11.935 3.975 -2.128 1.00 82.31 176 THR A CA 1
ATOM 1407 C C . THR A 1 176 ? -12.205 4.223 -3.612 1.00 82.31 176 THR A C 1
ATOM 1409 O O . THR A 1 176 ? -11.271 4.235 -4.406 1.00 82.31 176 THR A O 1
ATOM 1412 N N . ILE A 1 177 ? -13.470 4.439 -3.990 1.00 84.44 177 ILE A N 1
ATOM 1413 C CA . ILE A 1 177 ? -13.873 4.614 -5.393 1.00 84.44 177 ILE A CA 1
ATOM 1414 C C . ILE A 1 177 ? -13.244 5.878 -5.977 1.00 84.44 177 ILE A C 1
ATOM 1416 O O . ILE A 1 177 ? -12.697 5.835 -7.074 1.00 84.44 177 ILE A O 1
ATOM 1420 N N . LEU A 1 178 ? -13.295 6.991 -5.241 1.00 86.88 178 LEU A N 1
ATOM 1421 C CA . LEU A 1 178 ? -12.751 8.261 -5.708 1.00 86.88 178 LEU A CA 1
ATOM 1422 C C . LEU A 1 178 ? -11.231 8.194 -5.851 1.00 86.88 178 LEU A C 1
ATOM 1424 O O . LEU A 1 178 ? -10.723 8.540 -6.909 1.00 86.88 178 LEU A O 1
ATOM 1428 N N . LEU A 1 179 ? -10.503 7.729 -4.832 1.00 86.25 179 LEU A N 1
ATOM 1429 C CA . LEU A 1 179 ? -9.038 7.744 -4.869 1.00 86.25 179 LEU A CA 1
ATOM 1430 C C . LEU A 1 179 ? -8.478 6.736 -5.870 1.00 86.25 179 LEU A C 1
ATOM 1432 O O . LEU A 1 179 ? -7.608 7.095 -6.655 1.00 86.25 179 LEU A O 1
ATOM 1436 N N . MET A 1 180 ? -9.003 5.507 -5.906 1.00 86.62 180 MET A N 1
ATOM 1437 C CA . MET A 1 180 ? -8.550 4.521 -6.895 1.00 86.62 180 MET A CA 1
ATOM 1438 C C . MET A 1 180 ? -8.975 4.910 -8.315 1.00 86.62 180 MET A C 1
ATOM 1440 O O . MET A 1 180 ? -8.207 4.717 -9.252 1.00 86.62 180 MET A O 1
ATOM 1444 N N . GLY A 1 181 ? -10.171 5.485 -8.485 1.00 86.19 181 GLY A N 1
ATOM 1445 C CA . GLY A 1 181 ? -10.657 5.953 -9.784 1.00 86.19 181 GLY A CA 1
ATOM 1446 C C . GLY A 1 181 ? -9.847 7.129 -10.330 1.00 86.19 181 GLY A C 1
ATOM 1447 O O . GLY A 1 181 ? -9.467 7.119 -11.502 1.00 86.19 181 GLY A O 1
ATOM 1448 N N . LEU A 1 182 ? -9.530 8.113 -9.482 1.00 87.38 182 LEU A N 1
ATOM 1449 C CA . LEU A 1 182 ? -8.662 9.235 -9.842 1.00 87.38 182 LEU A CA 1
ATOM 1450 C C . LEU A 1 182 ? -7.250 8.753 -10.171 1.00 87.38 182 LEU A C 1
ATOM 1452 O O . LEU A 1 182 ? -6.744 9.109 -11.228 1.00 87.38 182 LEU A O 1
ATOM 1456 N N . ALA A 1 183 ? -6.667 7.884 -9.344 1.00 85.12 183 ALA A N 1
ATOM 1457 C CA . ALA A 1 183 ? -5.346 7.316 -9.593 1.00 85.12 183 ALA A CA 1
ATOM 1458 C C . ALA A 1 183 ? -5.280 6.550 -10.921 1.00 85.12 183 ALA A C 1
ATOM 1460 O O . ALA A 1 183 ? -4.362 6.741 -11.717 1.00 85.12 183 ALA A O 1
ATOM 1461 N N . PHE A 1 184 ? -6.277 5.704 -11.196 1.00 83.81 184 PHE A N 1
ATOM 1462 C CA . PHE A 1 184 ? -6.350 4.966 -12.455 1.00 83.81 184 PHE A CA 1
ATOM 1463 C C . PHE A 1 184 ? -6.478 5.909 -13.655 1.00 83.81 184 PHE A C 1
ATOM 1465 O O . PHE A 1 184 ? -5.804 5.720 -14.667 1.00 83.81 184 PHE A O 1
ATOM 1472 N N . THR A 1 185 ? -7.305 6.949 -13.527 1.00 84.88 185 THR A N 1
ATOM 1473 C CA . THR A 1 185 ? -7.494 7.953 -14.580 1.00 84.88 185 THR A CA 1
ATOM 1474 C C . THR A 1 185 ? -6.213 8.745 -14.816 1.00 84.88 185 THR A C 1
ATOM 1476 O O . THR A 1 185 ? -5.803 8.895 -15.960 1.00 84.88 185 THR A O 1
ATOM 1479 N N . GLU A 1 186 ? -5.553 9.212 -13.758 1.00 85.38 186 GLU A N 1
ATOM 1480 C CA . GLU A 1 186 ? -4.315 9.986 -13.834 1.00 85.38 186 GLU A CA 1
ATOM 1481 C C . GLU A 1 186 ? -3.189 9.178 -14.480 1.00 85.38 186 GLU A C 1
ATOM 1483 O O . GLU A 1 186 ? -2.604 9.616 -15.470 1.00 85.38 186 GLU A O 1
ATOM 1488 N N . HIS A 1 187 ? -2.912 7.976 -13.975 1.00 82.25 187 HIS A N 1
ATOM 1489 C CA . HIS A 1 187 ? -1.829 7.147 -14.498 1.00 82.25 187 HIS A CA 1
ATOM 1490 C C . HIS A 1 187 ? -2.132 6.599 -15.892 1.00 82.25 187 HIS A C 1
ATOM 1492 O O . HIS A 1 187 ? -1.246 6.580 -1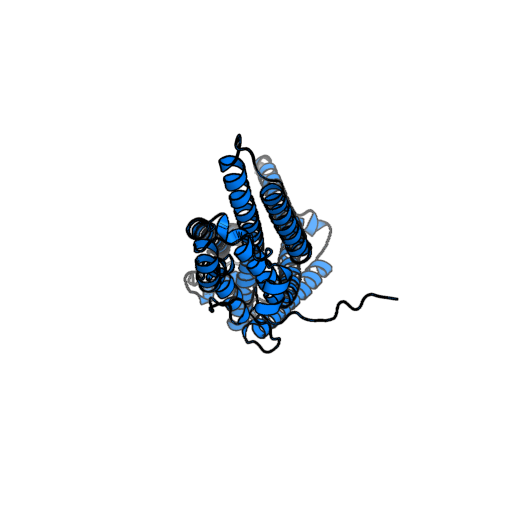6.749 1.00 82.25 187 HIS A O 1
ATOM 1498 N N . GLY A 1 188 ? -3.380 6.198 -16.148 1.00 80.62 188 GLY A N 1
ATOM 1499 C CA . GLY A 1 188 ? -3.824 5.782 -17.475 1.00 80.62 188 GLY A CA 1
ATOM 1500 C C . GLY A 1 188 ? -3.671 6.908 -18.495 1.00 80.62 188 GLY A C 1
ATOM 1501 O O . GLY A 1 188 ? -3.075 6.704 -19.552 1.00 80.62 188 GLY A O 1
ATOM 1502 N N . LEU A 1 189 ? -4.127 8.117 -18.152 1.00 82.94 189 LEU A N 1
ATOM 1503 C CA . LEU A 1 189 ? -4.004 9.304 -18.997 1.00 82.94 189 LEU A CA 1
ATOM 1504 C C . LEU A 1 189 ? -2.540 9.705 -19.203 1.00 82.94 189 LEU A C 1
ATOM 1506 O O . LEU A 1 189 ? -2.148 9.985 -20.331 1.00 82.94 189 LEU A O 1
ATOM 1510 N N . HIS A 1 190 ? -1.718 9.694 -18.152 1.00 81.69 190 HIS A N 1
ATOM 1511 C CA . HIS A 1 190 ? -0.290 10.002 -18.245 1.00 81.69 190 HIS A CA 1
ATOM 1512 C C . HIS A 1 190 ? 0.435 9.046 -19.197 1.00 81.69 190 HIS A C 1
ATOM 1514 O O . HIS A 1 190 ? 1.134 9.485 -20.112 1.00 81.69 190 HIS A O 1
ATOM 1520 N N . ASN A 1 191 ? 0.228 7.739 -19.026 1.00 81.56 191 ASN A N 1
ATOM 1521 C CA . ASN A 1 191 ? 0.845 6.722 -19.873 1.00 81.56 191 ASN A CA 1
ATOM 1522 C C . ASN A 1 191 ? 0.344 6.813 -21.315 1.00 81.56 191 ASN A C 1
ATOM 1524 O O . ASN A 1 191 ? 1.144 6.743 -22.249 1.00 81.56 191 ASN A O 1
ATOM 1528 N N . TRP A 1 192 ? -0.956 7.034 -21.514 1.00 78.38 192 TRP A N 1
ATOM 1529 C CA . TRP A 1 192 ? -1.537 7.207 -22.842 1.00 78.38 192 TRP A CA 1
ATOM 1530 C C . TRP A 1 192 ? -0.997 8.453 -23.558 1.00 78.38 192 TRP A C 1
ATOM 1532 O O . TRP A 1 192 ? -0.566 8.364 -24.706 1.00 78.38 192 TRP A O 1
ATOM 1542 N N . LEU A 1 193 ? -0.929 9.601 -22.878 1.00 78.62 193 LEU A N 1
ATOM 1543 C CA . LEU A 1 193 ? -0.370 10.832 -23.447 1.00 78.62 193 LEU A CA 1
ATOM 1544 C C . LEU A 1 193 ? 1.119 10.693 -23.778 1.00 78.62 193 LEU A C 1
ATOM 1546 O O . LEU A 1 193 ? 1.562 11.183 -24.815 1.00 78.62 193 LEU A O 1
ATOM 1550 N N . ASN A 1 194 ? 1.889 10.003 -22.934 1.00 71.88 194 ASN A N 1
ATOM 1551 C CA . ASN A 1 194 ? 3.314 9.790 -23.178 1.00 71.88 194 ASN A CA 1
ATOM 1552 C C . ASN A 1 194 ? 3.580 8.847 -24.357 1.00 71.88 194 ASN A C 1
ATOM 1554 O O . ASN A 1 194 ? 4.586 9.017 -25.047 1.00 71.88 194 ASN A O 1
ATOM 1558 N N . THR A 1 195 ? 2.708 7.865 -24.585 1.00 70.50 195 THR A N 1
ATOM 1559 C CA . THR A 1 195 ? 2.861 6.837 -25.630 1.00 70.50 195 THR A CA 1
ATOM 1560 C C . THR A 1 195 ? 2.190 7.199 -26.954 1.00 70.50 195 THR A C 1
ATOM 1562 O O . THR A 1 195 ? 2.430 6.522 -27.957 1.00 70.50 195 THR A O 1
ATOM 1565 N N . ARG A 1 196 ? 1.388 8.273 -26.991 1.00 70.00 196 ARG A N 1
ATOM 1566 C CA . ARG A 1 196 ? 0.737 8.758 -28.211 1.00 70.00 196 ARG A CA 1
ATOM 1567 C C . ARG A 1 196 ? 1.781 9.152 -29.278 1.00 70.00 196 ARG A C 1
ATOM 1569 O O . ARG A 1 196 ? 2.741 9.849 -28.941 1.00 70.00 196 ARG A O 1
ATOM 1576 N N . PRO A 1 197 ? 1.588 8.763 -30.555 1.00 59.06 197 PRO A N 1
ATOM 1577 C CA . PRO A 1 197 ? 2.436 9.204 -31.660 1.00 59.06 197 PRO A CA 1
ATOM 1578 C C . PRO A 1 197 ? 2.421 10.719 -31.793 1.00 59.06 197 PRO A C 1
ATOM 1580 O O . PRO A 1 197 ? 1.363 11.344 -31.685 1.00 59.06 197 PRO A O 1
ATOM 1583 N N . GLY A 1 198 ? 3.590 11.302 -32.052 1.00 56.00 198 GLY A N 1
ATOM 1584 C CA . GLY A 1 198 ? 3.725 12.754 -32.166 1.00 56.00 198 GLY A CA 1
ATOM 1585 C C . GLY A 1 198 ? 3.771 13.452 -30.806 1.00 56.00 198 GLY A C 1
ATOM 1586 O O . GLY A 1 198 ? 3.479 14.642 -30.707 1.00 56.00 198 GLY A O 1
ATOM 1587 N N . SER A 1 199 ? 4.139 12.728 -29.742 1.00 59.53 199 SER A N 1
ATOM 1588 C CA . SER A 1 199 ? 4.546 13.364 -28.487 1.00 59.53 199 SER A CA 1
ATOM 1589 C C . SER A 1 199 ? 5.746 14.292 -28.734 1.00 59.53 199 SER A C 1
ATOM 1591 O O . SER A 1 199 ? 6.484 14.124 -29.705 1.00 59.53 199 SER A O 1
ATOM 1593 N N . LYS A 1 200 ? 5.961 15.281 -27.858 1.00 54.38 200 LYS A N 1
ATOM 1594 C CA . LYS A 1 200 ? 7.030 16.291 -28.005 1.00 54.38 200 LYS A CA 1
ATOM 1595 C C . LYS A 1 200 ? 8.412 15.674 -28.252 1.00 54.38 200 LYS A C 1
ATOM 1597 O O . LYS A 1 200 ? 9.205 16.273 -28.967 1.00 54.38 200 LYS A O 1
ATOM 1602 N N . ASP A 1 201 ? 8.666 14.487 -27.704 1.00 54.38 201 ASP A N 1
ATOM 1603 C CA . ASP A 1 201 ? 9.923 13.751 -27.892 1.00 54.38 201 ASP A CA 1
ATOM 1604 C C . ASP A 1 201 ? 10.054 13.172 -29.312 1.00 54.38 201 ASP A C 1
ATOM 1606 O O . ASP A 1 201 ? 11.134 13.218 -29.895 1.00 54.38 201 ASP A O 1
ATOM 1610 N N . ASP A 1 202 ? 8.950 12.691 -29.895 1.00 53.81 202 ASP A N 1
ATOM 1611 C CA . ASP A 1 202 ? 8.906 12.154 -31.262 1.00 53.81 202 ASP A CA 1
ATOM 1612 C C . ASP A 1 202 ? 9.080 13.293 -32.278 1.00 53.81 202 ASP A C 1
ATOM 1614 O O . ASP A 1 202 ? 9.815 13.157 -33.251 1.00 53.81 202 ASP A O 1
ATOM 1618 N N . ILE A 1 203 ? 8.449 14.447 -32.023 1.00 50.50 203 ILE A N 1
ATOM 1619 C CA . ILE A 1 203 ? 8.591 15.657 -32.849 1.00 50.50 203 ILE A CA 1
ATOM 1620 C C . ILE A 1 203 ? 10.020 16.213 -32.746 1.00 50.50 203 ILE A C 1
ATOM 1622 O O . ILE A 1 203 ? 10.594 16.611 -33.756 1.00 50.50 203 ILE A O 1
ATOM 1626 N N . ALA A 1 204 ? 10.622 16.202 -31.551 1.00 48.97 204 ALA A N 1
ATOM 1627 C CA . ALA A 1 204 ? 12.004 16.635 -31.352 1.00 48.97 204 ALA A CA 1
ATOM 1628 C C . ALA A 1 204 ? 13.006 15.725 -32.087 1.00 48.97 204 ALA A C 1
ATOM 1630 O O . ALA A 1 204 ? 13.876 16.234 -32.794 1.00 48.97 204 ALA A O 1
ATOM 1631 N N . ALA A 1 205 ? 12.847 14.401 -32.000 1.00 48.50 205 ALA A N 1
ATOM 1632 C CA . ALA A 1 205 ? 13.682 13.438 -32.724 1.00 48.50 205 ALA A CA 1
ATOM 1633 C C . ALA A 1 205 ? 13.527 13.553 -34.252 1.00 48.50 205 ALA A C 1
ATOM 1635 O O . ALA A 1 205 ? 14.509 13.485 -34.988 1.00 48.50 205 ALA A O 1
ATOM 1636 N N . MET A 1 206 ? 12.305 13.801 -34.733 1.00 42.81 206 MET A N 1
ATOM 1637 C CA . MET A 1 206 ? 12.026 14.019 -36.155 1.00 42.81 206 MET A CA 1
ATOM 1638 C C . MET A 1 206 ? 12.598 15.358 -36.654 1.00 42.81 206 MET A C 1
ATOM 1640 O O . MET A 1 206 ? 13.109 15.433 -37.768 1.00 42.81 206 MET A O 1
ATOM 1644 N N . SER A 1 207 ? 12.587 16.401 -35.814 1.00 42.91 207 SER A N 1
ATOM 1645 C CA . SER A 1 207 ? 13.181 17.704 -36.139 1.00 42.91 207 SER A CA 1
ATOM 1646 C C . SER A 1 207 ? 14.711 17.659 -36.222 1.00 42.91 207 SER A C 1
ATOM 1648 O O . SER A 1 207 ? 15.279 18.293 -37.109 1.00 42.91 207 SER A O 1
ATOM 1650 N N . PHE A 1 208 ? 15.364 16.858 -35.369 1.00 41.62 208 PHE A N 1
ATOM 1651 C CA . PHE A 1 208 ? 16.824 16.705 -35.341 1.00 41.62 208 PHE A CA 1
ATOM 1652 C C . PHE A 1 208 ? 17.353 15.888 -36.532 1.00 41.62 208 PHE A C 1
ATOM 1654 O O . PHE A 1 208 ? 18.408 16.199 -37.077 1.00 41.62 208 PHE A O 1
ATOM 1661 N N . ASN A 1 209 ? 16.590 14.889 -36.993 1.00 46.28 209 ASN A N 1
ATOM 1662 C CA . ASN A 1 209 ? 16.949 14.105 -38.179 1.00 46.28 209 ASN A CA 1
ATOM 1663 C C . ASN A 1 209 ? 16.645 14.819 -39.507 1.00 46.28 209 ASN A C 1
ATOM 1665 O O . ASN A 1 209 ? 17.209 14.441 -40.524 1.00 46.28 209 ASN A O 1
ATOM 1669 N N . SER A 1 210 ? 15.800 15.859 -39.531 1.00 44.66 210 SER A N 1
ATOM 1670 C CA . SER A 1 210 ? 15.510 16.601 -40.774 1.00 44.66 210 SER A CA 1
ATOM 1671 C C . SER A 1 210 ? 16.640 17.538 -41.227 1.00 44.66 210 SER A C 1
ATOM 1673 O O . SER A 1 210 ? 16.612 18.041 -42.347 1.00 44.66 210 SER A O 1
ATOM 1675 N N . THR A 1 211 ? 17.638 17.768 -40.370 1.00 43.03 211 THR A N 1
ATOM 1676 C CA . THR A 1 211 ? 18.810 18.610 -40.661 1.00 43.03 211 THR A CA 1
ATOM 1677 C C . THR A 1 211 ? 20.061 17.819 -41.060 1.00 43.03 211 THR A C 1
ATOM 1679 O O . THR A 1 211 ? 21.087 18.431 -41.339 1.00 43.03 211 THR A O 1
ATOM 1682 N N . GLY A 1 212 ? 19.993 16.483 -41.099 1.00 40.69 212 GLY A N 1
ATOM 1683 C CA . GLY A 1 212 ? 21.074 15.603 -41.548 1.00 40.69 212 GLY A CA 1
ATOM 1684 C C . GLY A 1 212 ? 20.668 14.839 -42.807 1.00 40.69 212 GLY A C 1
ATOM 1685 O O . GLY A 1 212 ? 19.596 14.250 -42.857 1.00 40.69 212 GLY A O 1
ATOM 1686 N N . GLU A 1 213 ? 21.522 14.898 -43.822 1.00 41.00 213 GLU A N 1
ATOM 1687 C CA . GLU A 1 213 ? 21.384 14.305 -45.154 1.00 41.00 213 GLU A CA 1
ATOM 1688 C C . GLU A 1 213 ? 20.799 12.880 -45.229 1.00 41.00 213 GLU A C 1
ATOM 1690 O O . GLU A 1 213 ? 21.089 12.009 -44.411 1.00 41.00 213 GLU A O 1
ATOM 1695 N N . SER A 1 214 ? 20.123 12.641 -46.362 1.00 35.38 214 SER A N 1
ATOM 1696 C CA . SER A 1 214 ? 19.745 11.342 -46.953 1.00 35.38 214 SER A CA 1
ATOM 1697 C C . SER A 1 214 ? 18.446 10.700 -46.454 1.00 35.38 214 SER A C 1
ATOM 1699 O O . SER A 1 214 ? 18.417 9.581 -45.948 1.00 35.38 214 SER A O 1
ATOM 1701 N N . ALA A 1 215 ? 17.329 11.388 -46.705 1.00 40.91 215 ALA A N 1
ATOM 1702 C CA . ALA A 1 215 ? 15.984 10.815 -46.690 1.00 40.91 215 ALA A CA 1
ATOM 1703 C C . ALA A 1 215 ? 15.647 10.144 -48.038 1.00 40.91 215 ALA A C 1
ATOM 1705 O O . ALA A 1 215 ? 14.719 10.553 -48.731 1.00 40.91 215 ALA A O 1
ATOM 1706 N N . GLU A 1 216 ? 16.399 9.115 -48.422 1.00 36.75 216 GLU A N 1
ATOM 1707 C CA . GLU A 1 216 ? 16.029 8.251 -49.544 1.00 36.75 216 GLU A CA 1
ATOM 1708 C C . GLU A 1 216 ? 16.398 6.804 -49.183 1.00 36.75 216 GLU A C 1
ATOM 1710 O O . GLU A 1 216 ? 17.571 6.442 -49.163 1.00 36.75 216 GLU A O 1
ATOM 1715 N N . ASN A 1 217 ? 15.364 6.015 -48.849 1.00 35.78 217 ASN A N 1
ATOM 1716 C CA . ASN A 1 217 ? 15.283 4.538 -48.840 1.00 35.78 217 ASN A CA 1
ATOM 1717 C C . ASN A 1 217 ? 14.947 3.789 -47.539 1.00 35.78 217 ASN A C 1
ATOM 1719 O O . ASN A 1 217 ? 14.684 2.600 -47.639 1.00 35.78 217 ASN A O 1
ATOM 1723 N N . ASP A 1 218 ? 14.801 4.420 -46.372 1.00 37.91 218 ASP A N 1
ATOM 1724 C CA . ASP A 1 218 ? 14.330 3.700 -45.168 1.00 37.91 218 ASP A CA 1
ATOM 1725 C C . ASP A 1 218 ? 13.452 4.582 -44.269 1.00 37.91 218 ASP A C 1
ATOM 1727 O O . ASP A 1 218 ? 13.721 4.790 -43.089 1.00 37.91 218 ASP A O 1
ATOM 1731 N N . ALA A 1 219 ? 12.361 5.120 -44.813 1.00 36.97 219 ALA A N 1
ATOM 1732 C CA . ALA A 1 219 ? 11.235 5.497 -43.966 1.00 36.97 219 ALA A CA 1
ATOM 1733 C C . ALA A 1 219 ? 10.349 4.252 -43.837 1.00 36.97 219 ALA A C 1
ATOM 1735 O O . ALA A 1 219 ? 9.581 3.976 -44.766 1.00 36.97 219 ALA A O 1
ATOM 1736 N N . PRO A 1 220 ? 10.408 3.469 -42.737 1.00 42.03 220 PRO A N 1
ATOM 1737 C CA . PRO A 1 220 ? 9.376 2.484 -42.525 1.00 42.03 220 PRO A CA 1
ATOM 1738 C C . PRO A 1 220 ? 8.104 3.293 -42.353 1.00 42.03 220 PRO A C 1
ATOM 1740 O O . PRO A 1 220 ? 7.966 4.092 -41.425 1.00 42.03 220 PRO A O 1
ATOM 1743 N N . HIS A 1 221 ? 7.198 3.088 -43.295 1.00 39.06 221 HIS A N 1
ATOM 1744 C CA . HIS A 1 221 ? 5.808 3.471 -43.236 1.00 39.06 221 HIS A CA 1
ATOM 1745 C C . HIS A 1 221 ? 5.207 2.827 -41.972 1.00 39.06 221 HIS A C 1
ATOM 1747 O O . HIS A 1 221 ? 4.571 1.777 -42.025 1.00 39.06 221 HIS A O 1
ATOM 1753 N N . LEU A 1 222 ? 5.467 3.421 -40.803 1.00 44.06 222 LEU A N 1
ATOM 1754 C CA . LEU A 1 222 ? 4.847 3.095 -39.529 1.00 44.06 222 LEU A CA 1
ATOM 1755 C C . LEU A 1 222 ? 3.396 3.538 -39.663 1.00 44.06 222 LEU A C 1
ATOM 1757 O O . LEU A 1 222 ? 3.017 4.628 -39.242 1.00 44.06 222 LEU A O 1
ATOM 1761 N N . ILE A 1 223 ? 2.584 2.693 -40.303 1.00 44.06 223 ILE A N 1
ATOM 1762 C CA . ILE A 1 223 ? 1.140 2.715 -40.115 1.00 44.06 223 ILE A CA 1
ATOM 1763 C C . ILE A 1 223 ? 0.941 2.802 -38.607 1.00 44.06 223 ILE A C 1
ATOM 1765 O O . ILE A 1 223 ? 1.459 1.971 -37.860 1.00 44.06 223 ILE A O 1
ATOM 1769 N N . ASP A 1 224 ? 0.273 3.868 -38.187 1.00 53.81 224 ASP A N 1
ATOM 1770 C CA . ASP A 1 224 ? 0.066 4.269 -36.807 1.00 53.81 224 ASP A CA 1
ATOM 1771 C C . ASP A 1 224 ? -0.695 3.184 -36.019 1.00 53.81 224 ASP A C 1
ATOM 1773 O O . ASP A 1 224 ? -1.900 3.246 -35.800 1.00 53.81 224 ASP A O 1
ATOM 1777 N N . GLN A 1 225 ? 0.016 2.134 -35.602 1.00 54.41 225 GLN A N 1
ATOM 1778 C CA . GLN A 1 225 ? -0.516 1.046 -34.784 1.00 54.41 225 GLN A CA 1
ATOM 1779 C C . GLN A 1 225 ? -0.607 1.434 -33.303 1.00 54.41 225 GLN A C 1
ATOM 1781 O O . GLN A 1 225 ? -0.910 0.576 -32.478 1.00 54.41 225 GLN A O 1
ATOM 1786 N N . SER A 1 226 ? -0.376 2.695 -32.928 1.00 56.94 226 SER A N 1
ATOM 1787 C CA . SER A 1 226 ? -0.460 3.135 -31.527 1.00 56.94 226 SER A CA 1
ATOM 1788 C C . SER A 1 226 ? -1.850 2.971 -30.913 1.00 56.94 226 SER A C 1
ATOM 1790 O O . SER A 1 226 ? -1.969 2.760 -29.710 1.00 56.94 226 SER A O 1
ATOM 1792 N N . LEU A 1 227 ? -2.890 3.016 -31.751 1.00 62.03 227 LEU A N 1
ATOM 1793 C CA . LEU A 1 227 ? -4.276 2.733 -31.378 1.00 62.03 227 LEU A CA 1
ATOM 1794 C C . LEU A 1 227 ? -4.525 1.237 -31.133 1.00 62.03 227 LEU A C 1
ATOM 1796 O O . LEU A 1 227 ? -5.493 0.876 -30.468 1.00 62.03 227 LEU A O 1
ATOM 1800 N N . THR A 1 228 ? -3.666 0.352 -31.650 1.00 79.62 228 THR A N 1
ATOM 1801 C CA . THR A 1 228 ? -3.740 -1.084 -31.360 1.00 79.62 228 THR A CA 1
ATOM 1802 C C . THR A 1 228 ? -3.040 -1.392 -30.040 1.00 79.62 228 THR A C 1
ATOM 1804 O O . THR A 1 228 ? -1.991 -0.830 -29.730 1.00 79.62 228 THR A O 1
ATOM 1807 N N . PHE A 1 229 ? -3.576 -2.349 -29.276 1.00 81.00 229 PHE A N 1
ATOM 1808 C CA . PHE A 1 229 ? -2.976 -2.767 -28.005 1.00 81.00 229 PHE A CA 1
ATOM 1809 C C . PHE A 1 229 ? -1.506 -3.188 -28.154 1.00 81.00 229 PHE A C 1
ATOM 1811 O O . PHE A 1 229 ? -0.683 -2.867 -27.303 1.00 81.00 229 PHE A O 1
ATOM 1818 N N . LYS A 1 230 ? -1.157 -3.856 -29.262 1.00 79.38 230 LYS A N 1
ATOM 1819 C CA . LYS A 1 230 ? 0.216 -4.292 -29.545 1.00 79.38 230 LYS A CA 1
ATOM 1820 C C . LYS A 1 230 ? 1.166 -3.104 -29.739 1.00 79.38 230 LYS A C 1
ATOM 1822 O O . LYS A 1 230 ? 2.227 -3.085 -29.124 1.00 79.38 230 LYS A O 1
ATOM 1827 N N . GLY A 1 231 ? 0.770 -2.106 -30.531 1.00 76.81 231 GLY A N 1
ATOM 1828 C CA . GLY A 1 231 ? 1.582 -0.905 -30.739 1.00 76.81 231 GLY A CA 1
ATOM 1829 C C . GLY A 1 231 ? 1.676 -0.024 -29.490 1.00 76.81 231 GLY A C 1
ATOM 1830 O O . GLY A 1 231 ? 2.745 0.515 -29.209 1.00 76.81 231 GLY A O 1
ATOM 1831 N N . TYR A 1 232 ? 0.604 0.070 -28.692 1.00 81.75 232 TYR A N 1
ATOM 1832 C CA . TYR A 1 232 ? 0.661 0.706 -27.371 1.00 81.75 232 TYR A CA 1
ATOM 1833 C C . TYR A 1 232 ? 1.660 -0.007 -26.454 1.00 81.75 232 TYR A C 1
ATOM 1835 O O . TYR A 1 232 ? 2.483 0.644 -25.820 1.00 81.75 232 TYR A O 1
ATOM 1843 N N . LEU A 1 233 ? 1.619 -1.340 -26.409 1.00 83.81 233 LEU A N 1
ATOM 1844 C CA . LEU A 1 233 ? 2.473 -2.143 -25.541 1.00 83.81 233 LEU A CA 1
ATOM 1845 C C . LEU A 1 233 ? 3.958 -2.010 -25.887 1.00 83.81 233 LEU A C 1
ATOM 1847 O O . LEU A 1 233 ? 4.801 -1.916 -24.996 1.00 83.81 233 LEU A O 1
ATOM 1851 N N . GLU A 1 234 ? 4.274 -2.010 -27.178 1.00 82.88 234 GLU A N 1
ATOM 1852 C CA . GLU A 1 234 ? 5.625 -1.802 -27.690 1.00 82.88 234 GLU A CA 1
ATOM 1853 C C . GLU A 1 234 ? 6.137 -0.406 -27.338 1.00 82.88 234 GLU A C 1
ATOM 1855 O O . GLU A 1 234 ? 7.185 -0.273 -26.705 1.00 82.88 234 GLU A O 1
ATOM 1860 N N . ARG A 1 235 ? 5.350 0.635 -27.635 1.00 79.69 235 ARG A N 1
ATOM 1861 C CA . ARG A 1 235 ? 5.698 2.022 -27.301 1.00 79.69 235 ARG A CA 1
ATOM 1862 C C . ARG A 1 235 ? 5.828 2.237 -25.801 1.00 79.69 235 ARG A C 1
ATOM 1864 O O . ARG A 1 235 ? 6.762 2.902 -25.369 1.00 79.69 235 ARG A O 1
ATOM 1871 N N . PHE A 1 236 ? 4.924 1.680 -24.999 1.00 83.94 236 PHE A N 1
ATOM 1872 C CA . PHE A 1 236 ? 4.991 1.764 -23.546 1.00 83.94 236 PHE A CA 1
ATOM 1873 C C . PHE A 1 236 ? 6.311 1.180 -23.047 1.00 83.94 236 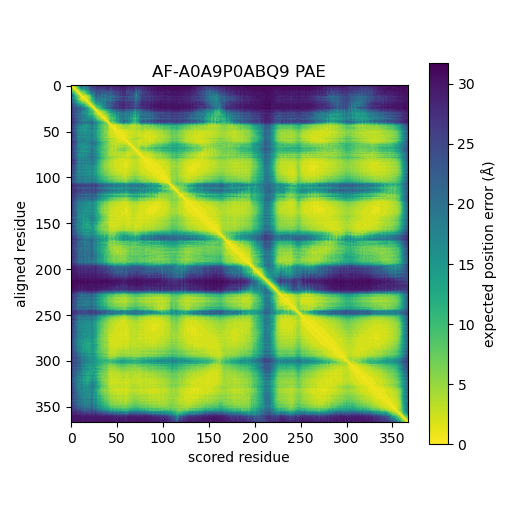PHE A C 1
ATOM 1875 O O . PHE A 1 236 ? 7.074 1.887 -22.389 1.00 83.94 236 PHE A O 1
ATOM 1882 N N . ALA A 1 237 ? 6.613 -0.069 -23.408 1.00 84.19 237 ALA A N 1
ATOM 1883 C CA . ALA A 1 237 ? 7.811 -0.759 -22.950 1.00 84.19 237 ALA A CA 1
ATOM 1884 C C . ALA A 1 237 ? 9.095 -0.044 -23.402 1.00 84.19 237 ALA A C 1
ATOM 1886 O O . ALA A 1 237 ? 9.959 0.239 -22.575 1.00 84.19 237 ALA A O 1
ATOM 1887 N N . LEU A 1 238 ? 9.181 0.324 -24.682 1.00 79.94 238 LEU A N 1
ATOM 1888 C CA . LEU A 1 238 ? 10.367 0.958 -25.260 1.00 79.94 238 LEU A CA 1
ATOM 1889 C C . LEU A 1 238 ? 10.539 2.424 -24.864 1.00 79.94 238 LEU A C 1
ATOM 1891 O O . LEU A 1 238 ? 11.649 2.926 -24.948 1.00 79.94 238 LEU A O 1
ATOM 1895 N N . LYS A 1 239 ? 9.485 3.135 -24.450 1.00 76.88 239 LYS A N 1
ATOM 1896 C CA . LYS A 1 239 ? 9.597 4.545 -24.043 1.00 76.88 239 LYS A CA 1
ATOM 1897 C C . LYS A 1 239 ? 9.827 4.710 -22.545 1.00 76.88 239 LYS A C 1
ATOM 1899 O O . LYS A 1 239 ? 10.580 5.585 -22.131 1.00 76.88 239 LYS A O 1
ATOM 1904 N N . THR A 1 240 ? 9.176 3.885 -21.727 1.00 77.44 240 THR A N 1
ATOM 1905 C CA . THR A 1 240 ? 9.241 4.006 -20.259 1.00 77.44 240 THR A CA 1
ATOM 1906 C C . THR A 1 240 ? 10.313 3.112 -19.635 1.00 77.44 240 THR A C 1
ATOM 1908 O O . THR A 1 240 ? 10.901 3.489 -18.627 1.00 77.44 240 THR A O 1
ATOM 1911 N N . HIS A 1 241 ? 10.611 1.965 -20.253 1.00 83.44 241 HIS A N 1
ATOM 1912 C CA . HIS A 1 241 ? 11.533 0.948 -19.733 1.00 83.44 241 HIS A CA 1
ATOM 1913 C C . HIS A 1 241 ? 12.564 0.527 -20.785 1.00 83.44 241 HIS A C 1
ATOM 1915 O O . HIS A 1 241 ? 12.916 -0.645 -20.905 1.00 83.44 241 HIS A O 1
ATOM 1921 N N . TRP A 1 242 ? 13.040 1.491 -21.569 1.00 78.56 242 TRP A N 1
ATOM 1922 C CA . TRP A 1 242 ? 13.956 1.264 -22.685 1.00 78.56 242 TRP A CA 1
ATOM 1923 C C . TRP A 1 242 ? 15.242 0.528 -22.273 1.00 78.56 242 TRP A C 1
ATOM 1925 O O . TRP A 1 242 ? 15.720 -0.320 -23.014 1.00 78.56 242 TRP A O 1
ATOM 1935 N N . TYR A 1 243 ? 15.744 0.778 -21.059 1.00 78.62 243 TYR A N 1
ATOM 1936 C CA . TYR A 1 243 ? 16.938 0.148 -20.483 1.00 78.62 243 TYR A CA 1
ATOM 1937 C C . TYR A 1 243 ? 16.794 -1.368 -20.253 1.00 78.62 243 TYR A C 1
ATOM 1939 O O . TYR A 1 243 ? 17.791 -2.056 -20.054 1.00 78.62 243 TYR A O 1
ATOM 1947 N N . LEU A 1 244 ? 15.570 -1.912 -20.293 1.00 79.31 244 LEU A N 1
ATOM 1948 C CA . LEU A 1 244 ? 15.330 -3.359 -20.248 1.00 79.31 244 LEU A CA 1
ATOM 1949 C C . LEU A 1 244 ? 15.560 -4.042 -21.610 1.00 79.31 244 LEU A C 1
ATOM 1951 O O . LEU A 1 244 ? 15.525 -5.273 -21.685 1.00 79.31 244 LEU A O 1
ATOM 1955 N N . PHE A 1 245 ? 15.767 -3.272 -22.683 1.00 77.75 245 PHE A N 1
ATOM 1956 C CA . PHE A 1 245 ? 15.931 -3.765 -24.048 1.00 77.75 245 PHE A CA 1
ATOM 1957 C C . PHE A 1 245 ? 17.299 -3.343 -24.598 1.00 77.75 245 PHE A C 1
ATOM 1959 O O . PHE A 1 245 ? 17.596 -2.160 -24.726 1.00 77.75 245 PHE A O 1
ATOM 1966 N N . THR A 1 246 ? 18.137 -4.318 -24.950 1.00 67.50 246 THR A N 1
ATOM 1967 C CA . THR A 1 246 ? 19.486 -4.095 -25.502 1.00 67.50 246 THR A CA 1
ATOM 1968 C C . THR A 1 246 ? 19.472 -3.556 -26.932 1.00 67.50 246 THR A C 1
ATOM 1970 O O . THR A 1 246 ? 20.400 -2.868 -27.351 1.00 67.50 246 THR A O 1
ATOM 1973 N N . SER A 1 247 ? 18.425 -3.846 -27.702 1.00 61.19 247 SER A N 1
ATOM 1974 C CA . SER A 1 247 ? 18.190 -3.302 -29.040 1.00 61.19 247 SER A CA 1
ATOM 1975 C C . SER A 1 247 ? 16.694 -3.268 -29.351 1.00 61.19 247 SER A C 1
ATOM 1977 O O . SER A 1 247 ? 15.933 -4.106 -28.872 1.00 61.19 247 SER A O 1
ATOM 1979 N N . PHE A 1 248 ? 16.261 -2.338 -30.213 1.00 59.84 248 PHE A N 1
ATOM 1980 C CA . PHE A 1 248 ? 14.858 -2.226 -30.656 1.00 59.84 248 PHE A CA 1
ATOM 1981 C C . PHE A 1 248 ? 14.305 -3.536 -31.252 1.00 59.84 248 PHE A C 1
ATOM 1983 O O . PHE A 1 248 ? 13.115 -3.814 -31.143 1.00 59.84 248 PHE A O 1
ATOM 1990 N N . ARG A 1 249 ? 15.175 -4.370 -31.840 1.00 58.06 249 ARG A N 1
ATOM 1991 C CA . ARG A 1 249 ? 14.821 -5.677 -32.419 1.00 58.06 249 ARG A CA 1
ATOM 1992 C C . ARG A 1 249 ? 14.625 -6.800 -31.388 1.00 58.06 249 ARG A C 1
ATOM 1994 O O . ARG A 1 249 ? 14.073 -7.833 -31.747 1.00 58.06 249 ARG A O 1
ATOM 2001 N N . ASP A 1 250 ? 15.003 -6.593 -30.124 1.00 68.06 250 ASP A N 1
ATOM 2002 C CA . ASP A 1 250 ? 14.858 -7.588 -29.046 1.00 68.06 250 ASP A CA 1
ATOM 2003 C C . ASP A 1 250 ? 13.484 -7.526 -28.353 1.00 68.06 250 ASP A C 1
ATOM 2005 O O . ASP A 1 250 ? 13.222 -8.253 -27.382 1.00 68.06 250 ASP A O 1
ATOM 2009 N N . TYR A 1 251 ? 12.593 -6.643 -28.822 1.00 77.44 251 TYR A N 1
ATOM 2010 C CA . TYR A 1 251 ? 11.247 -6.524 -28.285 1.00 77.44 251 TYR A CA 1
ATOM 2011 C C . TYR A 1 251 ? 10.443 -7.803 -28.537 1.00 77.44 251 TYR A C 1
ATOM 2013 O O . TYR A 1 251 ? 10.250 -8.251 -29.666 1.00 77.44 251 TYR A O 1
ATOM 2021 N N . HIS A 1 252 ? 9.904 -8.359 -27.453 1.00 85.06 252 HIS A N 1
ATOM 2022 C CA . HIS A 1 252 ? 8.975 -9.476 -27.503 1.00 85.06 252 HIS A CA 1
ATOM 2023 C C . HIS A 1 252 ? 7.659 -9.073 -26.821 1.00 85.06 252 HIS A C 1
ATOM 2025 O O . HIS A 1 252 ? 7.707 -8.627 -25.668 1.00 85.06 252 HIS A O 1
ATOM 2031 N N . PRO A 1 253 ? 6.479 -9.284 -27.443 1.00 85.56 253 PRO A N 1
ATOM 2032 C CA . PRO A 1 253 ? 5.191 -8.862 -26.881 1.00 85.56 253 PRO A CA 1
ATOM 2033 C C . PRO A 1 253 ? 4.937 -9.360 -25.451 1.00 85.56 253 PRO A C 1
ATOM 2035 O O . PRO A 1 253 ? 4.434 -8.615 -24.617 1.00 85.56 253 PRO A O 1
ATOM 2038 N N . ILE A 1 254 ? 5.352 -10.592 -25.130 1.00 89.44 254 ILE A N 1
ATOM 2039 C CA . ILE A 1 254 ? 5.226 -11.148 -23.768 1.00 89.44 254 ILE A CA 1
ATOM 2040 C C . ILE A 1 254 ? 6.065 -10.354 -22.755 1.00 89.44 254 ILE A C 1
ATOM 2042 O O . ILE A 1 254 ? 5.578 -10.049 -21.670 1.00 89.44 254 ILE A O 1
ATOM 2046 N N . LYS A 1 255 ? 7.303 -9.974 -23.104 1.00 86.62 255 LYS A N 1
ATOM 2047 C CA . LYS A 1 255 ? 8.152 -9.155 -22.224 1.00 86.62 255 LYS A CA 1
ATOM 2048 C C . LYS A 1 255 ? 7.525 -7.778 -22.005 1.00 86.62 255 LYS A C 1
ATOM 2050 O O . LYS A 1 255 ? 7.432 -7.332 -20.868 1.00 86.62 255 LYS A O 1
ATOM 2055 N N . GLY A 1 256 ? 7.027 -7.149 -23.074 1.00 86.56 256 GLY A N 1
ATOM 2056 C CA . GLY A 1 256 ? 6.296 -5.883 -22.981 1.00 86.56 256 GLY A CA 1
ATOM 2057 C C . GLY A 1 256 ? 5.076 -5.979 -22.062 1.00 86.56 256 GLY A C 1
ATOM 2058 O O . GLY A 1 256 ? 4.876 -5.111 -21.216 1.00 86.56 256 GLY A O 1
ATOM 2059 N N . PHE A 1 257 ? 4.302 -7.064 -22.170 1.00 90.94 257 PHE A N 1
ATOM 2060 C CA . PHE A 1 257 ? 3.142 -7.320 -21.311 1.00 90.94 257 PHE A CA 1
ATOM 2061 C C . PHE A 1 257 ? 3.531 -7.444 -19.840 1.00 90.94 257 PHE A C 1
ATOM 2063 O O . PHE A 1 257 ? 2.906 -6.809 -18.995 1.00 90.94 257 PHE A O 1
ATOM 2070 N N . ILE A 1 258 ? 4.588 -8.201 -19.537 1.00 92.62 258 ILE A N 1
ATOM 2071 C CA . ILE A 1 258 ? 5.096 -8.353 -18.168 1.00 92.62 258 ILE A CA 1
ATOM 2072 C C . ILE A 1 258 ? 5.523 -6.997 -17.597 1.00 92.62 258 ILE A C 1
ATOM 2074 O O . ILE A 1 258 ? 5.121 -6.657 -16.489 1.00 92.62 258 ILE A O 1
ATOM 2078 N N . VAL A 1 259 ? 6.279 -6.196 -18.354 1.00 91.00 259 VAL A N 1
ATOM 2079 C CA . VAL A 1 259 ? 6.718 -4.857 -17.921 1.00 91.00 259 VAL A CA 1
ATOM 2080 C C . VAL A 1 259 ? 5.524 -3.941 -17.652 1.00 91.00 259 VAL A C 1
ATOM 2082 O O . VAL A 1 259 ? 5.466 -3.294 -16.609 1.00 91.00 259 VAL A O 1
ATOM 2085 N N . MET A 1 260 ? 4.539 -3.915 -18.553 1.00 90.38 260 MET A N 1
ATOM 2086 C CA . MET A 1 260 ? 3.317 -3.132 -18.364 1.00 90.38 260 MET A CA 1
ATOM 2087 C C . MET A 1 260 ? 2.534 -3.590 -17.132 1.00 90.38 260 MET A C 1
ATOM 2089 O O . MET A 1 260 ? 2.074 -2.757 -16.354 1.00 90.38 260 MET A O 1
ATOM 2093 N N . TRP A 1 261 ? 2.405 -4.901 -16.930 1.00 92.94 261 TRP A N 1
ATOM 2094 C CA . TRP A 1 261 ? 1.697 -5.466 -15.789 1.00 92.94 261 TRP A CA 1
ATOM 2095 C C . TRP A 1 261 ? 2.393 -5.162 -14.459 1.00 92.94 261 TRP A C 1
ATOM 2097 O O . TRP A 1 261 ? 1.729 -4.777 -13.496 1.00 92.94 261 TRP A O 1
ATOM 2107 N N . LEU A 1 262 ? 3.723 -5.283 -14.405 1.00 94.44 262 LEU A N 1
ATOM 2108 C CA . LEU A 1 262 ? 4.518 -4.922 -13.232 1.00 94.44 262 LEU A CA 1
ATOM 2109 C C . LEU A 1 262 ? 4.415 -3.423 -12.942 1.00 94.44 262 LEU A C 1
ATOM 2111 O O . LEU A 1 262 ? 4.155 -3.044 -11.805 1.00 94.44 262 LEU A O 1
ATOM 2115 N N . SER A 1 263 ? 4.531 -2.571 -13.961 1.00 92.12 263 SER A N 1
ATOM 2116 C CA . SER A 1 263 ? 4.373 -1.124 -13.796 1.00 92.12 263 SER A CA 1
ATOM 2117 C C . SER A 1 263 ? 2.983 -0.766 -13.257 1.00 92.12 263 SER A C 1
ATOM 2119 O O . SER A 1 263 ? 2.875 -0.070 -12.248 1.00 92.12 263 SER A O 1
ATOM 2121 N N . LEU A 1 264 ? 1.920 -1.323 -13.849 1.00 91.81 264 LEU A N 1
ATOM 2122 C CA . LEU A 1 264 ? 0.543 -1.124 -13.392 1.00 91.81 264 LEU A CA 1
ATOM 2123 C C . LEU A 1 264 ? 0.341 -1.604 -11.947 1.00 91.81 264 LEU A C 1
ATOM 2125 O O . LEU A 1 264 ? -0.287 -0.912 -11.146 1.00 91.81 264 LEU A O 1
ATOM 2129 N N . SER A 1 265 ? 0.887 -2.771 -11.605 1.00 94.31 265 SER A N 1
ATOM 2130 C CA . SER A 1 265 ? 0.767 -3.357 -10.267 1.00 94.31 265 SER A CA 1
ATOM 2131 C C . SER A 1 265 ? 1.539 -2.550 -9.216 1.00 94.31 265 SER A C 1
ATOM 2133 O O . SER A 1 265 ? 1.030 -2.349 -8.114 1.00 94.31 265 SER A O 1
ATOM 2135 N N . ALA A 1 266 ? 2.717 -2.015 -9.555 1.00 94.38 266 ALA A N 1
ATOM 2136 C CA . ALA A 1 266 ? 3.492 -1.128 -8.687 1.00 94.38 266 ALA A CA 1
ATOM 2137 C C . ALA A 1 266 ? 2.768 0.209 -8.454 1.00 94.38 266 ALA A C 1
ATOM 2139 O O . ALA A 1 266 ? 2.693 0.694 -7.324 1.00 94.38 266 ALA A O 1
ATOM 2140 N N . THR A 1 267 ? 2.156 0.773 -9.498 1.00 92.12 267 THR A N 1
ATOM 2141 C CA . THR A 1 267 ? 1.315 1.971 -9.382 1.00 92.12 267 THR A CA 1
ATOM 2142 C C . THR A 1 267 ? 0.094 1.713 -8.504 1.00 92.12 267 THR A C 1
ATOM 2144 O O . THR A 1 267 ? -0.251 2.533 -7.652 1.00 92.12 267 THR A O 1
ATOM 2147 N N . PHE A 1 268 ? -0.564 0.566 -8.676 1.00 92.81 268 PHE A N 1
ATOM 2148 C CA . PHE A 1 268 ? -1.687 0.180 -7.830 1.00 92.81 268 PHE A CA 1
ATOM 2149 C C . PHE A 1 268 ? -1.254 0.003 -6.367 1.00 92.81 268 PHE A C 1
ATOM 2151 O O . PHE A 1 268 ? -1.929 0.507 -5.474 1.00 92.81 268 PHE A O 1
ATOM 2158 N N . LEU A 1 269 ? -0.109 -0.641 -6.116 1.00 95.56 269 LEU A N 1
ATOM 2159 C CA . LEU A 1 269 ? 0.475 -0.799 -4.781 1.00 95.56 269 LEU A CA 1
ATOM 2160 C C . LEU A 1 269 ? 0.740 0.551 -4.103 1.00 95.56 269 LEU A C 1
ATOM 2162 O O . LEU A 1 269 ? 0.390 0.715 -2.935 1.00 95.56 269 LEU A O 1
ATOM 2166 N N . TRP A 1 270 ? 1.305 1.520 -4.828 1.00 94.44 270 TRP A N 1
ATOM 2167 C CA . TRP A 1 270 ? 1.515 2.880 -4.323 1.00 94.44 270 TRP A CA 1
ATOM 2168 C C . TRP A 1 270 ? 0.207 3.482 -3.809 1.00 94.44 270 TRP A C 1
ATOM 2170 O O . TRP A 1 270 ? 0.075 3.819 -2.634 1.00 94.44 270 TRP A O 1
ATOM 2180 N N . ASN A 1 271 ? -0.796 3.538 -4.684 1.00 93.06 271 ASN A N 1
ATOM 2181 C CA . ASN A 1 271 ? -2.088 4.141 -4.378 1.00 93.06 271 ASN A CA 1
ATOM 2182 C C . ASN A 1 271 ? -2.825 3.384 -3.267 1.00 93.06 271 ASN A C 1
ATOM 2184 O O . ASN A 1 271 ? -3.422 3.989 -2.375 1.00 93.06 271 ASN A O 1
ATOM 2188 N N . PHE A 1 272 ? -2.757 2.052 -3.283 1.00 94.31 272 PHE A N 1
ATOM 2189 C CA . PHE A 1 272 ? -3.318 1.224 -2.226 1.00 94.31 272 PHE A CA 1
ATOM 2190 C C . PHE A 1 272 ? -2.651 1.492 -0.876 1.00 94.31 272 PHE A C 1
ATOM 2192 O O . PHE A 1 272 ? -3.346 1.474 0.134 1.00 94.31 272 PHE A O 1
ATOM 2199 N N . THR A 1 273 ? -1.344 1.765 -0.837 1.00 95.69 273 THR A N 1
ATOM 2200 C CA . THR A 1 273 ? -0.628 2.075 0.410 1.00 95.69 273 THR A CA 1
ATOM 2201 C C . THR A 1 273 ? -1.230 3.299 1.094 1.00 95.69 273 THR A C 1
ATOM 2203 O O . THR A 1 273 ? -1.602 3.237 2.268 1.00 95.69 273 THR A O 1
ATOM 2206 N N . ASP A 1 274 ? -1.409 4.378 0.335 1.00 93.75 274 ASP A N 1
ATOM 2207 C CA . ASP A 1 274 ? -1.981 5.627 0.836 1.00 93.75 274 ASP A CA 1
ATOM 2208 C C . ASP A 1 274 ? -3.452 5.455 1.232 1.00 93.75 274 ASP A C 1
ATOM 2210 O O . ASP A 1 274 ? -3.878 5.885 2.312 1.00 93.75 274 ASP A O 1
ATOM 2214 N N . LEU A 1 275 ? -4.231 4.757 0.397 1.00 93.44 275 LEU A N 1
ATOM 2215 C CA . LEU A 1 275 ? -5.618 4.424 0.707 1.00 93.44 275 LEU A CA 1
ATOM 2216 C C . LEU A 1 275 ? -5.712 3.592 1.990 1.00 93.44 275 LEU A C 1
ATOM 2218 O O . LEU A 1 275 ? -6.535 3.887 2.852 1.00 93.44 275 LEU A O 1
ATOM 2222 N N . PHE A 1 276 ? -4.881 2.563 2.140 1.00 94.56 276 PHE A N 1
ATOM 2223 C CA . PHE A 1 276 ? -4.886 1.675 3.295 1.00 94.56 276 PHE A CA 1
ATOM 2224 C C . PHE A 1 276 ? -4.643 2.454 4.591 1.00 94.56 276 PHE A C 1
ATOM 2226 O O . PHE A 1 276 ? -5.422 2.312 5.537 1.00 94.56 276 PHE A O 1
ATOM 2233 N N . ILE A 1 277 ? -3.630 3.328 4.612 1.00 94.94 277 ILE A N 1
ATOM 2234 C CA . ILE A 1 277 ? -3.349 4.206 5.757 1.00 94.94 277 ILE A CA 1
ATOM 2235 C C . ILE A 1 277 ? -4.576 5.070 6.063 1.00 94.94 277 ILE A C 1
ATOM 2237 O O . ILE A 1 277 ? -5.058 5.080 7.196 1.00 94.94 277 ILE A O 1
ATOM 2241 N N . MET A 1 278 ? -5.146 5.728 5.050 1.00 92.81 278 MET A N 1
ATOM 2242 C CA . MET A 1 278 ? -6.322 6.584 5.218 1.00 92.81 278 MET A CA 1
ATOM 2243 C C . MET A 1 278 ? -7.526 5.826 5.790 1.00 92.81 278 MET A C 1
ATOM 2245 O O . MET A 1 278 ? -8.208 6.326 6.691 1.00 92.81 278 MET A O 1
ATOM 2249 N N . LEU A 1 279 ? -7.793 4.616 5.295 1.00 91.81 279 LEU A N 1
ATOM 2250 C CA . LEU A 1 279 ? -8.891 3.778 5.767 1.00 91.81 279 LEU A CA 1
ATOM 2251 C C . LEU A 1 279 ? -8.672 3.363 7.226 1.00 91.81 279 LEU A C 1
ATOM 2253 O O . LEU A 1 279 ? -9.592 3.488 8.037 1.00 91.81 279 LEU A O 1
ATOM 2257 N N . VAL A 1 280 ? -7.466 2.918 7.596 1.00 93.38 280 VAL A N 1
ATOM 2258 C CA . VAL A 1 280 ? -7.149 2.532 8.982 1.00 93.38 280 VAL A CA 1
ATOM 2259 C C . VAL A 1 280 ? -7.263 3.731 9.925 1.00 93.38 280 VAL A C 1
ATOM 2261 O O . VAL A 1 280 ? -7.940 3.638 10.954 1.00 93.38 280 VAL A O 1
ATOM 2264 N N . SER A 1 281 ? -6.701 4.884 9.556 1.00 93.06 281 SER A N 1
ATOM 2265 C CA . SER A 1 281 ? -6.805 6.119 10.342 1.00 93.06 281 SER A CA 1
ATOM 2266 C C . SER A 1 281 ? -8.257 6.571 10.511 1.00 93.06 281 SER A C 1
ATOM 2268 O O . SER A 1 281 ? -8.675 6.931 11.613 1.00 93.06 281 SER A O 1
ATOM 2270 N N . THR A 1 282 ? -9.065 6.498 9.450 1.00 90.69 282 THR A N 1
ATOM 2271 C CA . THR A 1 282 ? -10.490 6.857 9.510 1.00 90.69 282 THR A CA 1
ATOM 2272 C C . THR A 1 282 ? -11.270 5.892 10.402 1.00 90.69 282 THR A C 1
ATOM 2274 O O . THR A 1 282 ? -12.154 6.321 11.148 1.00 90.69 282 THR A O 1
ATOM 2277 N N . ALA A 1 283 ? -10.936 4.598 10.370 1.00 89.94 283 ALA A N 1
ATOM 2278 C CA . ALA A 1 283 ? -11.549 3.593 11.230 1.00 89.94 283 ALA A CA 1
ATOM 2279 C C . ALA A 1 283 ? -11.253 3.869 12.709 1.00 89.94 283 ALA A C 1
ATOM 2281 O O . ALA A 1 283 ? -12.190 3.925 13.504 1.00 89.94 283 ALA A O 1
ATOM 2282 N N . LEU A 1 284 ? -9.991 4.134 13.067 1.00 91.94 284 LEU A N 1
ATOM 2283 C CA . LEU A 1 284 ? -9.607 4.519 14.431 1.00 91.94 284 LEU A CA 1
ATOM 2284 C C . LEU A 1 284 ? -10.327 5.797 14.879 1.00 91.94 284 LEU A C 1
ATOM 2286 O O . LEU A 1 284 ? -10.962 5.819 15.936 1.00 91.94 284 LEU A O 1
ATOM 2290 N N . ALA A 1 285 ? -10.303 6.844 14.051 1.00 91.50 285 ALA A N 1
ATOM 2291 C CA . ALA A 1 285 ? -10.953 8.117 14.357 1.00 91.50 285 ALA A CA 1
ATOM 2292 C C . ALA A 1 285 ? -12.463 7.954 14.600 1.00 91.50 285 ALA A C 1
ATOM 2294 O O . ALA A 1 285 ? -13.041 8.599 15.479 1.00 91.50 285 ALA A O 1
ATOM 2295 N N . ALA A 1 286 ? -13.117 7.062 13.856 1.00 88.19 286 ALA A N 1
ATOM 2296 C CA . ALA A 1 286 ? -14.530 6.775 14.040 1.00 88.19 286 ALA A CA 1
ATOM 2297 C C . ALA A 1 286 ? -14.851 6.097 15.374 1.00 88.19 286 ALA A C 1
ATOM 2299 O O . ALA A 1 286 ? -15.921 6.348 15.936 1.00 88.19 286 ALA A O 1
ATOM 2300 N N . GLN A 1 287 ? -13.947 5.268 15.895 1.00 88.38 287 GLN A N 1
ATOM 2301 C CA . GLN A 1 287 ? -14.112 4.678 17.221 1.00 88.38 287 GLN A CA 1
ATOM 2302 C C . GLN A 1 287 ? -14.003 5.752 18.312 1.00 88.38 287 GLN A C 1
ATOM 2304 O O . GLN A 1 287 ? -14.906 5.892 19.137 1.00 88.38 287 GLN A O 1
ATOM 2309 N N . PHE A 1 288 ? -12.984 6.618 18.258 1.00 90.62 288 PHE A N 1
ATOM 2310 C CA . PHE A 1 288 ? -12.881 7.751 19.192 1.00 90.62 288 PHE A CA 1
ATOM 2311 C C . PHE A 1 288 ? -14.078 8.696 19.105 1.00 90.62 288 PHE A C 1
ATOM 2313 O O . PHE A 1 288 ? -14.543 9.219 20.122 1.00 90.62 288 PHE A O 1
ATOM 2320 N N . LYS A 1 289 ? -14.625 8.897 17.903 1.00 90.00 289 LYS A N 1
ATOM 2321 C CA . LYS A 1 289 ? -15.824 9.711 17.714 1.00 90.00 289 LYS A CA 1
ATOM 2322 C C . LYS A 1 289 ? -17.041 9.126 18.432 1.00 90.00 289 LYS A C 1
ATOM 2324 O O . LYS A 1 289 ? -17.800 9.902 19.006 1.00 90.00 289 LYS A O 1
ATOM 2329 N N . GLN A 1 290 ? -17.223 7.803 18.441 1.00 87.56 290 GLN A N 1
ATOM 2330 C CA . GLN A 1 290 ? -18.314 7.163 19.191 1.00 87.56 290 GLN A CA 1
ATOM 2331 C C . GLN A 1 290 ? -18.198 7.454 20.687 1.00 87.56 290 GLN A C 1
ATOM 2333 O O . GLN A 1 290 ? -19.148 7.953 21.290 1.00 87.56 290 GLN A O 1
ATOM 2338 N N . LEU A 1 291 ? -17.008 7.243 21.261 1.00 89.19 291 LEU A N 1
ATOM 2339 C CA . LEU A 1 291 ? -16.748 7.559 22.664 1.00 89.19 291 LEU A CA 1
ATOM 2340 C C . LEU A 1 291 ? -16.982 9.049 22.957 1.00 89.19 291 LEU A C 1
ATOM 2342 O O . LEU A 1 291 ? -17.633 9.399 23.935 1.00 89.19 291 LEU A O 1
ATOM 2346 N N . THR A 1 292 ? -16.516 9.937 22.078 1.00 90.19 292 THR A N 1
ATOM 2347 C CA . THR A 1 292 ? -16.685 11.391 22.229 1.00 90.19 292 THR A CA 1
ATOM 2348 C C . THR A 1 292 ? -18.157 11.804 22.218 1.00 90.19 292 THR A C 1
ATOM 2350 O O . THR A 1 292 ? -18.572 12.649 23.009 1.00 90.19 292 THR A O 1
ATOM 2353 N N . VAL A 1 293 ? -18.967 11.221 21.330 1.00 89.12 293 VAL A N 1
ATOM 2354 C CA . VAL A 1 293 ? -20.412 11.481 21.273 1.00 89.12 293 VAL A CA 1
ATOM 2355 C C . VAL A 1 293 ? -21.095 10.996 22.550 1.00 89.12 293 VAL A C 1
ATOM 2357 O O . VAL A 1 293 ? -21.894 11.739 23.120 1.00 89.12 293 VAL A O 1
ATOM 2360 N N . ALA A 1 294 ? -20.736 9.808 23.042 1.00 86.88 294 ALA A N 1
ATOM 2361 C CA . ALA A 1 294 ? -21.253 9.289 24.304 1.00 86.88 294 ALA A CA 1
ATOM 2362 C C . ALA A 1 294 ? -20.900 10.207 25.488 1.00 86.88 294 ALA A C 1
ATOM 2364 O O . ALA A 1 294 ? -21.791 10.604 26.238 1.00 86.88 294 ALA A O 1
ATOM 2365 N N . LEU A 1 295 ? -19.635 10.637 25.590 1.00 88.62 295 LEU A N 1
ATOM 2366 C CA . LEU A 1 295 ? -19.160 11.575 26.616 1.00 88.62 295 LEU A CA 1
ATOM 2367 C C . LEU A 1 295 ? -19.887 12.928 26.560 1.00 88.62 295 LEU A C 1
ATOM 2369 O O . LEU A 1 295 ? -20.192 13.520 27.594 1.00 88.62 295 LEU A O 1
ATOM 2373 N N . ARG A 1 296 ? -20.219 13.427 25.364 1.00 89.06 296 ARG A N 1
ATOM 2374 C CA . ARG A 1 296 ? -21.027 14.649 25.219 1.00 89.06 296 ARG A CA 1
ATOM 2375 C C . ARG A 1 296 ? -22.465 14.451 25.701 1.00 89.06 296 ARG A C 1
ATOM 2377 O O . ARG A 1 296 ? -23.006 15.356 26.327 1.00 89.06 296 ARG A O 1
ATOM 2384 N N . GLY A 1 297 ? -23.066 13.286 25.455 1.00 85.62 297 GLY A N 1
ATOM 2385 C CA . GLY A 1 297 ? -24.442 12.969 25.868 1.00 85.62 297 GLY A CA 1
ATOM 2386 C C . GLY A 1 297 ? -24.642 12.809 27.382 1.00 85.62 297 GLY A C 1
ATOM 2387 O O . GLY A 1 297 ? -25.777 12.861 27.871 1.00 85.62 297 GLY A O 1
ATOM 2388 N N . ILE A 1 298 ? -23.555 12.626 28.133 1.00 87.94 298 ILE A N 1
ATOM 2389 C CA . ILE A 1 298 ? -23.559 12.565 29.602 1.00 87.94 298 ILE A CA 1
ATOM 2390 C C . ILE A 1 298 ? -23.090 13.863 30.267 1.00 87.94 298 ILE A C 1
ATOM 2392 O O . ILE A 1 298 ? -23.062 13.948 31.493 1.00 87.94 298 ILE A O 1
ATOM 2396 N N . ARG A 1 299 ? -22.714 14.883 29.486 1.00 87.19 299 ARG A N 1
ATOM 2397 C CA . ARG A 1 299 ? -22.240 16.159 30.028 1.00 87.19 299 ARG A CA 1
ATOM 2398 C C . ARG A 1 299 ? -23.319 16.782 30.920 1.00 87.19 299 ARG A C 1
ATOM 2400 O O . ARG A 1 299 ? -24.457 16.942 30.493 1.00 87.19 299 ARG A O 1
ATOM 2407 N N . GLY A 1 300 ? -22.945 17.135 32.149 1.00 84.38 300 GLY A N 1
ATOM 2408 C CA . GLY A 1 300 ? -23.857 17.717 33.142 1.00 84.38 300 GLY A CA 1
ATOM 2409 C C . GLY A 1 300 ? -24.706 16.700 33.913 1.00 84.38 300 GLY A C 1
ATOM 2410 O O . GLY A 1 300 ? -25.467 17.103 34.785 1.00 84.38 300 GLY A O 1
ATOM 2411 N N . LYS A 1 301 ? -24.574 15.396 33.636 1.00 87.88 301 LYS A N 1
ATOM 2412 C CA . LYS A 1 301 ? -25.188 14.337 34.448 1.00 87.88 301 LYS A CA 1
ATOM 2413 C C . LYS A 1 301 ? -24.240 13.930 35.574 1.00 87.88 301 LYS A C 1
ATOM 2415 O O . LYS A 1 301 ? -23.022 13.976 35.406 1.00 87.88 301 LYS A O 1
ATOM 2420 N N . MET A 1 302 ? -24.790 13.518 36.712 1.00 84.62 302 MET A N 1
ATOM 2421 C CA . MET A 1 302 ? -24.000 12.962 37.810 1.00 84.62 302 MET A CA 1
ATOM 2422 C C . MET A 1 302 ? -23.771 11.474 37.538 1.00 84.62 302 MET A C 1
ATOM 2424 O O . MET A 1 302 ? -24.724 10.701 37.514 1.00 84.62 302 MET A O 1
ATOM 2428 N N . LEU A 1 303 ? -22.521 11.090 37.276 1.00 86.06 303 LEU A N 1
ATOM 2429 C CA . LEU A 1 303 ? -22.150 9.696 37.039 1.00 86.06 303 LEU A CA 1
ATOM 2430 C C . LEU A 1 303 ? -21.711 9.029 38.338 1.00 86.06 303 LEU A C 1
ATOM 2432 O O . LEU A 1 303 ? -21.007 9.624 39.157 1.00 86.06 303 LEU A O 1
ATOM 2436 N N . SER A 1 304 ? -22.055 7.756 38.477 1.00 89.44 304 SER A N 1
ATOM 2437 C CA . SER A 1 304 ? -21.482 6.888 39.498 1.00 89.44 304 SER A CA 1
ATOM 2438 C C . SER A 1 304 ? -19.994 6.613 39.231 1.00 89.44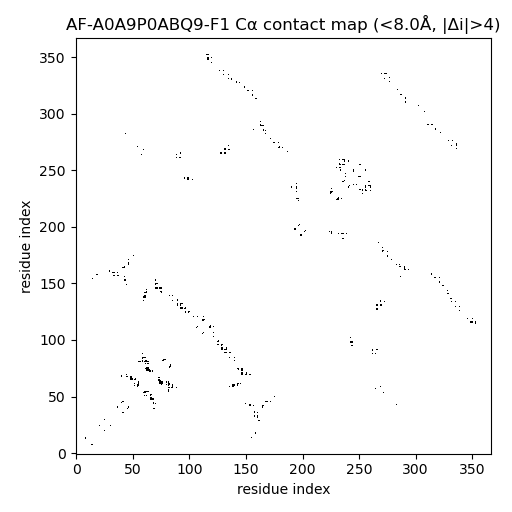 304 SER A C 1
ATOM 2440 O O . SER A 1 304 ? -19.501 6.694 38.102 1.00 89.44 304 SER A O 1
ATOM 2442 N N . MET A 1 305 ? -19.260 6.213 40.275 1.00 86.69 305 MET A N 1
ATOM 2443 C CA . MET A 1 305 ? -17.854 5.798 40.143 1.00 86.69 305 MET A CA 1
ATOM 2444 C C . MET A 1 305 ? -17.668 4.612 39.190 1.00 86.69 305 MET A C 1
ATOM 2446 O O . MET A 1 305 ? -16.616 4.483 38.561 1.00 86.69 305 MET A O 1
ATOM 2450 N N . VAL A 1 306 ? -18.685 3.755 39.075 1.00 85.06 306 VAL A N 1
ATOM 2451 C CA . VAL A 1 306 ? -18.677 2.612 38.160 1.00 85.06 306 VAL A CA 1
ATOM 2452 C C . VAL A 1 306 ? -18.729 3.105 36.718 1.00 85.06 306 VAL A C 1
ATOM 2454 O O . VAL A 1 306 ? -17.838 2.772 35.944 1.00 85.06 306 VAL A O 1
ATOM 2457 N N . GLU A 1 307 ? -19.683 3.969 36.372 1.00 83.19 307 GLU A N 1
ATOM 2458 C CA . GLU A 1 307 ? -19.803 4.505 35.010 1.00 83.19 307 GLU A CA 1
ATOM 2459 C C . GLU A 1 307 ? -18.554 5.312 34.616 1.00 83.19 307 GLU A C 1
ATOM 2461 O O . GLU A 1 307 ? -18.014 5.141 33.523 1.00 83.19 307 GLU A O 1
ATOM 2466 N N . TRP A 1 308 ? -18.011 6.131 35.525 1.00 86.81 308 TRP A N 1
ATOM 2467 C CA . TRP A 1 308 ? -16.751 6.851 35.288 1.00 86.81 308 TRP A CA 1
ATOM 2468 C C . TRP A 1 308 ? -15.574 5.924 34.995 1.00 86.81 308 TRP A C 1
ATOM 2470 O O . TRP A 1 308 ? -14.734 6.210 34.136 1.00 86.81 308 TRP A O 1
ATOM 2480 N N . ARG A 1 309 ? -15.478 4.816 35.731 1.00 86.19 309 ARG A N 1
ATOM 2481 C CA . ARG A 1 309 ? -14.451 3.803 35.502 1.00 86.19 309 ARG A CA 1
ATOM 2482 C C . ARG A 1 309 ? -14.604 3.173 34.118 1.00 86.19 309 ARG A C 1
ATOM 2484 O O . ARG A 1 309 ? -13.606 3.046 33.419 1.00 86.19 309 ARG A O 1
ATOM 2491 N N . GLU A 1 310 ? -15.822 2.869 33.692 1.00 83.56 310 GLU A N 1
ATOM 2492 C CA . GLU A 1 310 ? -16.084 2.264 32.384 1.00 83.56 310 GLU A CA 1
ATOM 2493 C C . GLU A 1 310 ? -15.684 3.156 31.202 1.00 8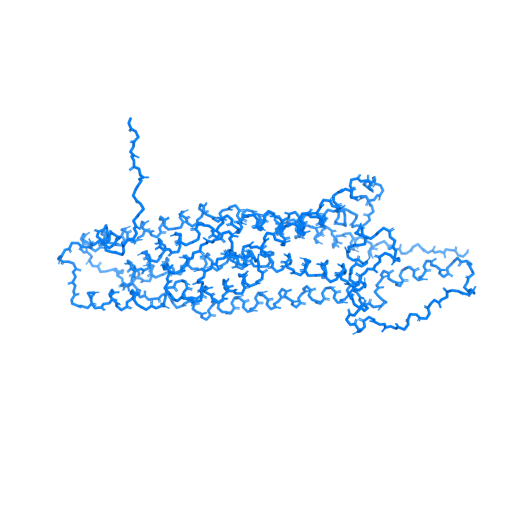3.56 310 GLU A C 1
ATOM 2495 O O . GLU A 1 310 ? -15.085 2.674 30.235 1.00 83.56 310 GLU A O 1
ATOM 2500 N N . TYR A 1 311 ? -15.977 4.459 31.266 1.00 88.19 311 TYR A N 1
ATOM 2501 C CA . TYR A 1 311 ? -15.538 5.404 30.232 1.00 88.19 311 TYR A CA 1
ATOM 2502 C C . TYR A 1 311 ? -14.007 5.464 30.138 1.00 88.19 311 TYR A C 1
ATOM 2504 O O . TYR A 1 311 ? -13.457 5.473 29.034 1.00 88.19 311 TYR A O 1
ATOM 2512 N N . ARG A 1 312 ? -13.307 5.439 31.282 1.00 89.69 312 ARG A N 1
ATOM 2513 C CA . ARG A 1 312 ? -11.834 5.408 31.328 1.00 89.69 312 ARG A CA 1
ATOM 2514 C C . ARG A 1 312 ? -11.248 4.096 30.811 1.00 89.69 312 ARG A C 1
ATOM 2516 O O . ARG A 1 312 ? -10.249 4.129 30.094 1.00 89.69 312 ARG A O 1
ATOM 2523 N N . GLU A 1 313 ? -11.854 2.959 31.144 1.00 89.12 313 GLU A N 1
ATOM 2524 C CA . GLU A 1 313 ? -11.438 1.650 30.629 1.00 89.12 313 GLU A CA 1
ATOM 2525 C C . GLU A 1 313 ? -11.621 1.589 29.106 1.00 89.12 313 GLU A C 1
ATOM 2527 O O . GLU A 1 313 ? -10.689 1.219 28.399 1.00 89.12 313 GLU A O 1
ATOM 2532 N N . THR A 1 314 ? -12.752 2.078 28.585 1.00 89.38 314 THR A N 1
ATOM 2533 C CA . THR A 1 314 ? -13.013 2.156 27.135 1.00 89.38 314 THR A CA 1
ATOM 2534 C C . THR A 1 314 ? -11.985 3.039 26.423 1.00 89.38 314 THR A C 1
ATOM 2536 O O . THR A 1 314 ? -11.420 2.645 25.402 1.00 89.38 314 THR A O 1
ATOM 2539 N N . TYR A 1 315 ? -11.703 4.226 26.968 1.00 91.50 315 TYR A N 1
ATOM 2540 C CA . TYR A 1 315 ? -10.676 5.122 26.432 1.00 91.50 315 TYR A CA 1
ATOM 2541 C C . TYR A 1 315 ? -9.285 4.469 26.431 1.00 91.50 315 TYR A C 1
ATOM 2543 O O . TYR A 1 315 ? -8.543 4.567 25.451 1.00 91.50 315 TYR A O 1
ATOM 2551 N N . THR A 1 316 ? -8.945 3.764 27.512 1.00 93.31 316 THR A N 1
ATOM 2552 C CA . THR A 1 316 ? -7.684 3.020 27.628 1.00 93.31 316 THR A CA 1
ATOM 2553 C C . THR A 1 316 ? -7.602 1.908 26.583 1.00 93.31 316 THR A C 1
ATOM 2555 O O . THR A 1 316 ? -6.583 1.798 25.906 1.00 93.31 316 THR A O 1
ATOM 2558 N N . SER A 1 317 ? -8.671 1.127 26.385 1.00 91.44 317 SER A N 1
ATOM 2559 C CA . SER A 1 317 ? -8.727 0.086 25.349 1.00 91.44 317 SER A CA 1
ATOM 2560 C C . SER A 1 317 ? -8.566 0.656 23.940 1.00 91.44 317 SER A C 1
ATOM 2562 O O . SER A 1 317 ? -7.829 0.092 23.137 1.00 91.44 317 SER A O 1
ATOM 2564 N N . LEU A 1 318 ? -9.192 1.799 23.645 1.00 93.06 318 LEU A N 1
ATOM 2565 C CA . LEU A 1 318 ? -9.017 2.493 22.367 1.00 93.06 318 LEU A CA 1
ATOM 2566 C C . LEU A 1 318 ? -7.593 2.990 22.151 1.00 93.06 318 LEU A C 1
ATOM 2568 O O . LEU A 1 318 ? -7.032 2.824 21.073 1.00 93.06 318 LEU A O 1
ATOM 2572 N N . THR A 1 319 ? -6.997 3.582 23.181 1.00 95.06 319 THR A N 1
ATOM 2573 C CA . THR A 1 319 ? -5.610 4.052 23.122 1.00 95.06 319 THR A CA 1
ATOM 2574 C C . THR A 1 319 ? -4.649 2.884 22.912 1.00 95.06 319 THR A C 1
ATOM 2576 O O . THR A 1 319 ? -3.718 2.991 22.119 1.00 95.06 319 THR A O 1
ATOM 2579 N N . HIS A 1 320 ? -4.889 1.753 23.581 1.00 94.69 320 HIS A N 1
ATOM 2580 C CA . HIS A 1 320 ? -4.119 0.532 23.366 1.00 94.69 320 HIS A CA 1
ATOM 2581 C C . HIS A 1 320 ? -4.263 0.030 21.927 1.00 94.69 320 HIS A C 1
ATOM 2583 O O . HIS A 1 320 ? -3.258 -0.246 21.286 1.00 94.69 320 HIS A O 1
ATOM 2589 N N . LEU A 1 321 ? -5.486 -0.005 21.386 1.00 93.81 321 LEU A N 1
ATOM 2590 C CA . LEU A 1 321 ? -5.726 -0.398 19.997 1.00 93.81 321 LEU A CA 1
ATOM 2591 C C . LEU A 1 321 ? -4.951 0.475 19.004 1.00 93.81 321 LEU A C 1
ATOM 2593 O O . LEU A 1 321 ? -4.337 -0.060 18.088 1.00 93.81 321 LEU A O 1
ATOM 2597 N N . VAL A 1 322 ? -4.946 1.799 19.189 1.00 96.31 322 VAL A N 1
ATOM 2598 C CA . VAL A 1 322 ? -4.164 2.711 18.336 1.00 96.31 322 VAL A CA 1
ATOM 2599 C C . VAL A 1 322 ? -2.687 2.350 18.366 1.00 96.31 322 VAL A C 1
ATOM 2601 O O . VAL A 1 322 ? -2.085 2.251 17.305 1.00 96.31 322 VAL A O 1
ATOM 2604 N N . LYS A 1 323 ? -2.117 2.114 19.555 1.00 96.19 323 LYS A N 1
ATOM 2605 C CA . LYS A 1 323 ? -0.706 1.727 19.692 1.00 96.19 323 LYS A CA 1
ATOM 2606 C C . LYS A 1 323 ? -0.411 0.408 18.985 1.00 96.19 323 LYS A C 1
ATOM 2608 O O . LYS A 1 323 ? 0.525 0.340 18.203 1.00 96.19 323 LYS A O 1
ATOM 2613 N N . THR A 1 324 ? -1.249 -0.607 19.187 1.00 95.38 324 THR A N 1
ATOM 2614 C CA . THR A 1 324 ? -1.085 -1.908 18.527 1.00 95.38 324 THR A CA 1
ATOM 2615 C C . THR A 1 324 ? -1.171 -1.786 17.005 1.00 95.38 324 THR A C 1
ATOM 2617 O O . THR A 1 324 ? -0.417 -2.433 16.282 1.00 95.38 324 THR A O 1
ATOM 2620 N N . VAL A 1 325 ? -2.079 -0.958 16.487 1.00 96.44 325 VAL A N 1
ATOM 2621 C CA . VAL A 1 325 ? -2.195 -0.711 15.045 1.00 96.44 325 VAL A CA 1
ATOM 2622 C C . VAL A 1 325 ? -0.961 0.016 14.527 1.00 96.44 325 VAL A C 1
ATOM 2624 O O . VAL A 1 325 ? -0.376 -0.439 13.547 1.00 96.44 325 VAL A O 1
ATOM 2627 N N . ASP A 1 326 ? -0.543 1.084 15.205 1.00 96.38 326 ASP A N 1
ATOM 2628 C CA . ASP A 1 326 ? 0.642 1.872 14.866 1.00 96.38 326 ASP A CA 1
ATOM 2629 C C . ASP A 1 326 ? 1.909 1.006 14.819 1.00 96.38 326 ASP A C 1
ATOM 2631 O O . ASP A 1 326 ? 2.605 1.001 13.812 1.00 96.38 326 ASP A O 1
ATOM 2635 N N . GLU A 1 327 ? 2.142 0.148 15.813 1.00 96.12 327 GLU A N 1
ATOM 2636 C CA . GLU A 1 327 ? 3.271 -0.799 15.835 1.00 96.12 327 GLU A CA 1
ATOM 2637 C C . GLU A 1 327 ? 3.317 -1.742 14.619 1.00 96.12 327 GLU A C 1
ATOM 2639 O O . GLU A 1 327 ? 4.383 -2.242 14.252 1.00 96.12 327 GLU A O 1
ATOM 2644 N N . ASN A 1 328 ? 2.170 -2.008 13.985 1.00 95.31 328 ASN A N 1
ATOM 2645 C CA . ASN A 1 328 ? 2.085 -2.864 12.804 1.00 95.31 328 ASN A CA 1
ATOM 2646 C C . ASN A 1 328 ? 2.182 -2.094 11.480 1.00 95.31 328 ASN A C 1
ATOM 2648 O O . ASN A 1 328 ? 2.557 -2.701 10.476 1.00 95.31 328 ASN A O 1
ATOM 2652 N N . ILE A 1 329 ? 1.838 -0.801 11.451 1.00 96.31 329 ILE A N 1
ATOM 2653 C CA . ILE A 1 329 ? 1.761 -0.011 10.210 1.00 96.31 329 ILE A CA 1
ATOM 2654 C C . ILE A 1 329 ? 2.737 1.170 10.157 1.00 96.31 329 ILE A C 1
ATOM 2656 O O . ILE A 1 329 ? 2.862 1.779 9.099 1.00 96.31 329 ILE A O 1
ATOM 2660 N N . ASN A 1 330 ? 3.446 1.498 11.241 1.00 96.25 330 ASN A N 1
ATOM 2661 C CA . ASN A 1 330 ? 4.292 2.695 11.332 1.00 96.25 330 ASN A CA 1
ATOM 2662 C C . ASN A 1 330 ? 5.315 2.787 10.194 1.00 96.25 330 ASN A C 1
ATOM 2664 O O . ASN 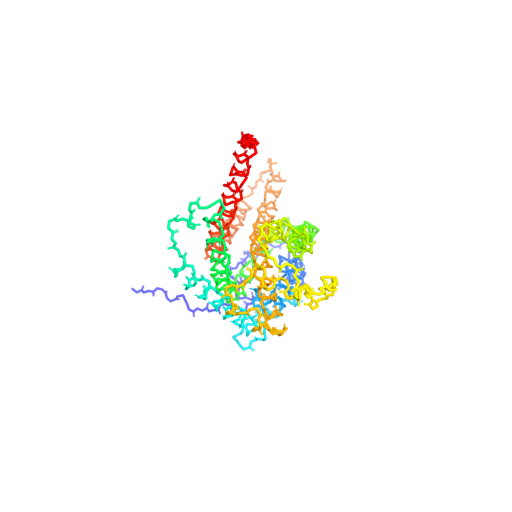A 1 330 ? 5.463 3.831 9.573 1.00 96.25 330 ASN A O 1
ATOM 2668 N N . THR A 1 331 ? 5.947 1.669 9.846 1.00 97.25 331 THR A N 1
ATOM 2669 C CA . THR A 1 331 ? 6.974 1.599 8.806 1.00 97.25 331 THR A CA 1
ATOM 2670 C C . THR A 1 331 ? 6.351 1.798 7.425 1.00 97.25 331 THR A C 1
ATOM 2672 O O . THR A 1 331 ? 6.960 2.415 6.557 1.00 97.25 331 THR A O 1
ATOM 2675 N N . ILE A 1 332 ? 5.107 1.341 7.232 1.00 97.50 332 ILE A N 1
ATOM 2676 C CA . ILE A 1 332 ? 4.330 1.580 6.008 1.00 97.50 332 ILE A CA 1
ATOM 2677 C C . ILE A 1 332 ? 3.983 3.069 5.892 1.00 97.50 332 ILE A C 1
ATOM 2679 O O . ILE A 1 332 ? 4.127 3.642 4.816 1.00 97.50 332 ILE A O 1
ATOM 2683 N N . ILE A 1 333 ? 3.588 3.712 6.998 1.00 97.50 333 ILE A N 1
ATOM 2684 C CA . ILE A 1 333 ? 3.332 5.159 7.038 1.00 97.50 333 ILE A CA 1
ATOM 2685 C C . ILE A 1 333 ? 4.606 5.933 6.693 1.00 97.50 333 ILE A C 1
ATOM 2687 O O . ILE A 1 333 ? 4.566 6.814 5.839 1.00 97.50 333 ILE A O 1
ATOM 2691 N N . THR A 1 334 ? 5.742 5.594 7.308 1.00 97.31 334 THR A N 1
ATOM 2692 C CA . THR A 1 334 ? 7.028 6.240 7.017 1.00 97.31 334 THR A CA 1
ATOM 2693 C C . THR A 1 334 ? 7.409 6.098 5.547 1.00 97.31 334 THR A C 1
ATOM 2695 O O . THR A 1 334 ? 7.807 7.085 4.932 1.00 97.31 334 THR A O 1
ATOM 2698 N N . LEU A 1 335 ? 7.247 4.903 4.972 1.00 96.12 335 LEU A N 1
ATOM 2699 C CA . LEU A 1 335 ? 7.530 4.649 3.563 1.00 96.12 335 LEU A CA 1
ATOM 2700 C C . LEU A 1 335 ? 6.632 5.490 2.640 1.00 96.12 335 LEU A C 1
ATOM 2702 O O . LEU A 1 335 ? 7.139 6.150 1.737 1.00 96.12 335 LEU A O 1
ATOM 2706 N N . SER A 1 336 ? 5.321 5.519 2.902 1.00 96.25 336 SER A N 1
ATOM 2707 C CA . SER A 1 336 ? 4.351 6.339 2.156 1.00 96.25 336 SER A CA 1
ATOM 2708 C C . SER A 1 336 ? 4.700 7.827 2.219 1.00 96.25 336 SER A C 1
ATOM 2710 O O . SER A 1 336 ? 4.771 8.491 1.186 1.00 96.25 336 SER A O 1
ATOM 2712 N N . VAL A 1 337 ? 4.991 8.358 3.411 1.00 95.25 337 VAL A N 1
ATOM 2713 C CA . VAL A 1 337 ? 5.360 9.770 3.580 1.00 95.25 337 VAL A CA 1
ATOM 2714 C C . VAL A 1 337 ? 6.658 10.088 2.839 1.00 95.25 337 VAL A C 1
ATOM 2716 O O . VAL A 1 337 ? 6.697 11.060 2.089 1.00 95.25 337 VAL A O 1
ATOM 2719 N N . ALA A 1 338 ? 7.703 9.274 3.005 1.00 94.44 338 ALA A N 1
ATOM 2720 C CA . ALA A 1 338 ? 8.984 9.484 2.332 1.00 94.44 338 ALA A CA 1
ATOM 2721 C C . ALA A 1 338 ? 8.841 9.435 0.802 1.00 94.44 338 ALA A C 1
ATOM 2723 O O . ALA A 1 338 ? 9.349 10.316 0.106 1.00 94.44 338 ALA A O 1
ATOM 2724 N N . GLY A 1 339 ? 8.097 8.450 0.288 1.00 91.31 339 GLY A N 1
ATOM 2725 C CA . GLY A 1 339 ? 7.788 8.326 -1.132 1.00 91.31 339 GLY A CA 1
ATOM 2726 C C . GLY A 1 339 ? 7.044 9.551 -1.657 1.00 91.31 339 GLY A C 1
ATOM 2727 O O . GLY A 1 339 ? 7.503 10.202 -2.593 1.00 91.31 339 GLY A O 1
ATOM 2728 N N . ASN A 1 340 ? 5.934 9.927 -1.024 1.00 92.88 340 ASN A N 1
ATOM 2729 C CA . ASN A 1 340 ? 5.120 11.062 -1.458 1.00 92.88 340 ASN A CA 1
ATOM 2730 C C . ASN A 1 340 ? 5.894 12.389 -1.414 1.00 92.88 340 ASN A C 1
ATOM 2732 O O . ASN A 1 340 ? 5.805 13.179 -2.355 1.00 92.88 340 ASN A O 1
ATOM 2736 N N . VAL A 1 341 ? 6.717 12.615 -0.383 1.00 93.44 341 VAL A N 1
ATOM 2737 C CA . VAL A 1 341 ? 7.606 13.787 -0.314 1.00 93.44 341 VAL A CA 1
ATOM 2738 C C . VAL A 1 341 ? 8.587 13.798 -1.487 1.00 93.44 341 VAL A C 1
ATOM 2740 O O . VAL A 1 341 ? 8.707 14.824 -2.157 1.00 93.44 341 VAL A O 1
ATOM 2743 N N . TYR A 1 342 ? 9.234 12.669 -1.796 1.00 91.25 342 TYR A N 1
ATOM 2744 C CA . TYR A 1 342 ? 10.142 12.584 -2.941 1.00 91.25 342 TYR A CA 1
ATOM 2745 C C . TYR A 1 342 ? 9.441 12.943 -4.259 1.00 91.25 342 TYR A C 1
ATOM 2747 O O . TYR A 1 342 ? 9.949 13.782 -5.006 1.00 91.25 342 TYR A O 1
ATOM 2755 N N . PHE A 1 343 ? 8.268 12.365 -4.545 1.00 86.50 343 PHE A N 1
ATOM 2756 C CA . PHE A 1 343 ? 7.569 12.626 -5.809 1.00 86.50 343 PHE A CA 1
ATOM 2757 C C . PHE A 1 343 ? 7.090 14.076 -5.925 1.00 86.50 343 PHE A C 1
ATOM 2759 O O . PHE A 1 343 ? 7.238 14.667 -6.996 1.00 86.50 343 PHE A O 1
ATOM 2766 N N . ILE A 1 344 ? 6.599 14.679 -4.837 1.00 89.88 344 ILE A N 1
ATOM 2767 C CA . ILE A 1 344 ? 6.230 16.103 -4.811 1.00 89.88 344 ILE A CA 1
ATOM 2768 C C . ILE A 1 344 ? 7.460 16.976 -5.092 1.00 89.88 344 ILE A C 1
ATOM 2770 O O . ILE A 1 344 ? 7.406 17.860 -5.950 1.00 89.88 344 ILE A O 1
ATOM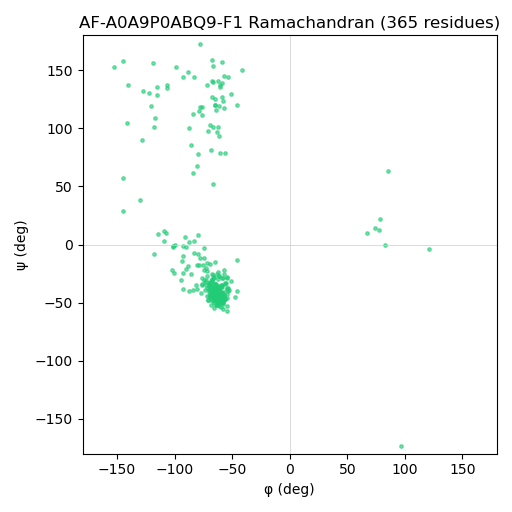 2774 N N . CYS A 1 345 ? 8.591 16.709 -4.433 1.00 89.81 345 CYS A N 1
ATOM 2775 C CA . CYS A 1 345 ? 9.836 17.441 -4.667 1.00 89.81 345 CYS A CA 1
ATOM 2776 C C . CYS A 1 345 ? 10.343 17.273 -6.109 1.00 89.81 345 CYS A C 1
ATOM 2778 O O . CYS A 1 345 ? 10.701 18.257 -6.756 1.00 89.81 345 CYS A O 1
ATOM 2780 N N . ALA A 1 346 ? 10.322 16.054 -6.654 1.00 84.94 346 ALA A N 1
ATOM 2781 C CA . ALA A 1 346 ? 10.752 15.778 -8.023 1.00 84.94 346 ALA A CA 1
ATOM 2782 C C . ALA A 1 346 ? 9.859 16.476 -9.066 1.00 84.94 346 ALA A C 1
ATOM 2784 O O . ALA A 1 346 ? 10.351 16.993 -10.076 1.00 84.94 346 ALA A O 1
ATOM 2785 N N . GLN A 1 347 ? 8.541 16.514 -8.841 1.00 85.31 347 GLN A N 1
ATOM 2786 C CA . GLN A 1 347 ? 7.606 17.272 -9.676 1.00 85.31 347 GLN A CA 1
ATOM 2787 C C . GLN A 1 347 ? 7.868 18.781 -9.590 1.00 85.31 347 GLN A C 1
ATOM 2789 O O . GLN A 1 347 ? 7.931 19.436 -10.631 1.00 85.31 347 GLN A O 1
ATOM 2794 N N . LEU A 1 348 ? 8.098 19.315 -8.385 1.00 87.88 348 LEU A N 1
ATOM 2795 C CA . LEU A 1 348 ? 8.396 20.732 -8.170 1.00 87.88 348 LEU A CA 1
ATOM 2796 C C . LEU A 1 348 ? 9.679 21.169 -8.893 1.00 87.88 348 LEU A C 1
ATOM 2798 O O . LEU A 1 348 ? 9.664 22.183 -9.589 1.00 87.88 348 LEU A O 1
ATOM 2802 N N . ILE A 1 349 ? 10.758 20.386 -8.797 1.00 85.00 349 ILE A N 1
ATOM 2803 C CA . ILE A 1 349 ? 12.025 20.657 -9.503 1.00 85.00 349 ILE A CA 1
ATOM 2804 C C . ILE A 1 349 ? 11.801 20.698 -11.019 1.00 85.00 349 ILE A C 1
ATOM 2806 O O . ILE A 1 349 ? 12.225 21.641 -11.685 1.00 85.00 349 ILE A O 1
ATOM 2810 N N . THR A 1 350 ? 11.056 19.726 -11.557 1.00 81.88 350 THR A N 1
ATOM 2811 C CA . THR A 1 350 ? 10.744 19.677 -12.998 1.00 81.88 350 THR A CA 1
ATOM 2812 C C . THR A 1 350 ? 9.998 20.936 -13.452 1.00 81.88 350 THR A C 1
ATOM 2814 O O . THR A 1 350 ? 10.251 21.468 -14.534 1.00 81.88 350 THR A O 1
ATOM 2817 N N . GLU A 1 351 ? 9.061 21.421 -12.637 1.00 84.81 351 GLU A N 1
ATOM 2818 C CA . GLU A 1 351 ? 8.273 22.614 -12.946 1.00 84.81 351 GLU A CA 1
ATOM 2819 C C . GLU A 1 351 ? 9.117 23.896 -12.892 1.00 84.81 351 GLU A C 1
ATOM 2821 O O . GLU A 1 351 ? 8.954 24.769 -13.748 1.00 84.81 351 GLU A O 1
ATOM 2826 N N . ILE A 1 352 ? 10.048 24.001 -11.940 1.00 84.75 352 ILE A N 1
ATOM 2827 C CA . ILE A 1 352 ? 10.993 25.124 -11.856 1.00 84.75 352 ILE A CA 1
ATOM 2828 C C . ILE A 1 352 ? 11.874 25.165 -13.112 1.00 84.75 352 ILE A C 1
ATOM 2830 O O . ILE A 1 352 ? 11.901 26.178 -13.813 1.00 84.75 352 ILE A O 1
ATOM 2834 N N . GLU A 1 353 ? 12.491 24.041 -13.484 1.00 80.12 353 GLU A N 1
ATOM 2835 C CA . GLU A 1 353 ? 13.320 23.944 -14.693 1.00 80.12 353 GLU A CA 1
ATOM 2836 C C . GLU A 1 353 ? 12.536 24.270 -15.977 1.00 80.12 353 GLU A C 1
ATOM 2838 O O . GLU A 1 353 ? 13.061 24.858 -16.933 1.00 80.12 353 GLU A O 1
ATOM 2843 N N . ARG A 1 354 ? 11.254 23.885 -16.029 1.00 77.75 354 ARG A N 1
ATOM 2844 C CA . ARG A 1 354 ? 10.364 24.220 -17.145 1.00 77.75 354 ARG A CA 1
ATOM 2845 C C . ARG A 1 354 ? 10.139 25.730 -17.238 1.00 77.75 354 ARG A C 1
ATOM 2847 O O . ARG A 1 354 ? 10.206 26.281 -18.339 1.00 77.75 354 ARG A O 1
ATOM 2854 N N . ARG A 1 355 ? 9.901 26.410 -16.116 1.00 79.06 355 ARG A N 1
ATOM 2855 C CA . ARG A 1 355 ? 9.698 27.868 -16.083 1.00 79.06 355 ARG A CA 1
ATOM 2856 C C . ARG A 1 355 ? 10.950 28.630 -16.497 1.00 79.06 355 ARG A C 1
ATOM 2858 O O . ARG A 1 355 ? 10.838 29.546 -17.308 1.00 79.06 355 ARG A O 1
ATOM 2865 N N . ASP A 1 356 ? 12.124 28.213 -16.038 1.00 74.88 356 ASP A N 1
ATOM 2866 C CA . ASP A 1 356 ? 13.386 28.872 -16.394 1.00 74.88 356 ASP A CA 1
ATOM 2867 C C . ASP A 1 356 ? 13.706 28.749 -17.885 1.00 74.88 356 ASP A C 1
ATOM 2869 O O . ASP A 1 356 ? 14.186 29.695 -18.509 1.00 74.88 356 ASP A O 1
ATOM 2873 N N . SER A 1 357 ? 13.361 27.619 -18.509 1.00 64.81 357 SER A N 1
ATOM 2874 C CA . SER A 1 357 ? 13.496 27.483 -19.964 1.00 64.81 357 SER A CA 1
ATOM 2875 C C . SER A 1 357 ? 12.545 28.372 -20.765 1.00 64.81 357 SER A C 1
ATOM 2877 O O . SER A 1 357 ? 12.900 28.791 -21.856 1.00 64.81 357 SER A O 1
ATOM 2879 N N . SER A 1 358 ? 11.366 28.693 -20.225 1.00 66.12 358 SER A N 1
ATOM 2880 C CA . SER A 1 358 ? 10.407 29.588 -20.886 1.00 66.12 358 SER A CA 1
ATOM 2881 C C . SER A 1 358 ? 10.814 31.061 -20.801 1.00 66.12 358 SER A C 1
ATOM 2883 O O . SER A 1 358 ? 10.263 31.876 -21.535 1.00 66.12 358 SER A O 1
ATOM 2885 N N . LYS A 1 359 ? 11.726 31.411 -19.885 1.00 63.88 359 LYS A N 1
ATOM 2886 C CA . LYS A 1 359 ? 12.216 32.780 -19.681 1.00 63.88 359 LYS A CA 1
ATOM 2887 C C . LYS A 1 359 ? 13.491 33.096 -20.463 1.00 63.88 359 LYS A C 1
ATOM 2889 O O . LYS A 1 359 ? 13.839 34.267 -20.567 1.00 63.88 359 LYS A O 1
ATOM 2894 N N . ARG A 1 360 ? 14.193 32.092 -21.003 1.00 52.19 360 ARG A N 1
ATOM 2895 C CA . ARG A 1 360 ? 15.341 32.325 -21.890 1.00 52.19 360 ARG A CA 1
ATOM 2896 C C . ARG A 1 360 ? 14.822 32.748 -23.274 1.00 52.19 360 ARG A C 1
ATOM 2898 O O . ARG A 1 360 ? 14.101 31.959 -23.883 1.00 52.19 360 ARG A O 1
ATOM 2905 N N . PRO A 1 361 ? 15.146 33.958 -23.772 1.00 48.03 361 PRO A N 1
ATOM 2906 C CA . PRO A 1 361 ? 14.804 34.332 -25.136 1.00 48.03 361 PRO A CA 1
ATOM 2907 C C . PRO A 1 361 ? 15.479 33.357 -26.103 1.00 48.03 361 PRO A C 1
ATOM 2909 O O . PRO A 1 361 ? 16.638 32.988 -25.906 1.00 48.03 361 PRO A O 1
ATOM 2912 N N . LEU A 1 362 ? 14.739 32.924 -27.128 1.00 48.66 362 LEU A N 1
ATOM 2913 C CA . LEU A 1 362 ? 15.302 32.176 -28.251 1.00 48.66 362 LEU A CA 1
ATOM 2914 C C . LEU A 1 362 ? 16.505 32.970 -28.785 1.00 48.66 362 LEU A C 1
ATOM 2916 O O . LEU A 1 362 ? 16.352 34.177 -29.002 1.00 48.66 362 LEU A O 1
ATOM 2920 N N . PRO A 1 363 ? 17.685 32.352 -28.975 1.00 44.81 363 PRO A N 1
ATOM 2921 C CA . PRO A 1 363 ? 18.777 33.039 -29.640 1.00 44.81 363 PRO A CA 1
ATOM 2922 C C . PRO A 1 363 ? 18.263 33.465 -31.014 1.00 44.81 363 PRO A C 1
ATOM 2924 O O . PRO A 1 363 ? 17.846 32.633 -31.818 1.00 44.81 363 PRO A O 1
ATOM 2927 N N . ILE A 1 364 ? 18.227 34.778 -31.243 1.00 44.72 364 ILE A N 1
ATOM 2928 C CA . ILE A 1 364 ? 17.978 35.344 -32.562 1.00 44.72 364 ILE A CA 1
ATOM 2929 C C . ILE A 1 364 ? 19.149 34.856 -33.408 1.00 44.72 364 ILE A C 1
ATOM 2931 O O . ILE A 1 364 ? 20.262 35.358 -33.276 1.00 44.72 364 ILE A O 1
ATOM 2935 N N . THR A 1 365 ? 18.923 33.827 -34.218 1.00 46.78 365 THR A N 1
ATOM 2936 C CA . THR A 1 365 ? 19.862 33.423 -35.259 1.00 46.78 365 THR A CA 1
ATOM 2937 C C . THR A 1 365 ? 19.943 34.587 -36.240 1.00 46.78 365 THR A C 1
ATOM 2939 O O . THR A 1 365 ? 19.055 34.763 -37.077 1.00 46.78 365 THR A O 1
ATOM 2942 N N . SER A 1 366 ? 20.954 35.443 -36.085 1.00 39.69 366 SER A N 1
ATOM 2943 C CA . SER A 1 366 ? 21.335 36.398 -37.118 1.00 39.69 366 SER A CA 1
ATOM 2944 C C . SER A 1 366 ? 21.836 35.596 -38.316 1.00 39.69 366 SER A C 1
ATOM 2946 O O . SER A 1 366 ? 22.750 34.785 -38.160 1.00 39.69 366 SER A O 1
ATOM 2948 N N . ARG A 1 367 ? 21.154 35.792 -39.448 1.00 39.75 367 ARG A N 1
ATOM 2949 C CA . ARG A 1 367 ? 21.479 35.253 -40.774 1.00 39.75 367 ARG A CA 1
ATOM 2950 C C . ARG A 1 367 ? 22.932 35.458 -41.169 1.00 39.75 367 ARG A C 1
ATOM 2952 O O . ARG A 1 367 ? 23.478 36.523 -40.801 1.00 39.75 367 ARG A O 1
#

Foldseek 3Di:
DDDPPDDDPLDPVVLCVVVPDPPVPDDPVLVVQLVVLLPDLQALLNQCLVVLVVCLVLLQAVWPPSPDSDLLSIAHDCPDPSNVSLVVLLVLLVVLLVLLVVVLVVPDDPCQCPPALSVVLNPVSNLLSVLLNVSSVLSSLLSHCVSVLVVLSSSLQSLLPVLPGQPCNVVLVCLSCVLLVVLCCVVVVVLLQQLQPPRPVNVVVVVVVVPDDDPPDDPPPPPPCCVPPQSSLLSSCCVSVVSVDPDSVRDDSVVSVSVVSSVVSSSVSLSSLVSVVVSVVVSLVSLVVSLVVVVVVCPPPDDDPVVVVSSVVSVVSSVVSVVVVCVSCVVSVVSSVVSVVVVVVSVVSSVVSVVVVVPDPDPPPDD